Protein AF-A0A355B9D8-F1 (afdb_monomer_lite)

Foldseek 3Di:
DFDDDPADFPWKWKWFDQDDLDIDIWTWDDPDPRDTDTDDDPVSDDDQKTFIWMWTDGPPWIFIPDVRDTDDSNDPPDDDDHTDIDGDDDDDLKQWLDALLDPVWDKFFEPCVVPWDKDWDWAADPPPRAIKIKIKTQFQPTPRSKGKMKTFCLVSLVVCVVSLVPFFKKKWWWAQAPDQKAKKKKWFAFPQRWIWIDIDMGGNDTDIDIDGSVPTDTDWDADTHQDPPNPDDRTDHGPDPDDDDSSRTGIMMMMRGPPDDPVRRNHMGMIITGTIMTD

Sequence (279 aa):
IQAIAPFKITKAEVVVLSGYQKTDSYPMTQTDAFSFTTTIPKNKIYNQTFKYYVVIHSDDKSVTFPESNLGHPADWDFLAKFPYETEVVNADNSLVLFDACDKSTKFLWPNLWSVLNYKIETVAYKSSLKKDLRIYAEHLKINIPDLTFKILVPDVVKNDASALKNVTNLIVSGSSGNKVSQKIQVALQLKNGKVFGKNITLTSQKQEVGIALKDFVEVPLILLPRPYPDFQPYYFQSKSTNSFDVSEIEAVQISMGPGLTTDELNQNQELILDTIKLQ

pLDDT: mean 89.85, std 9.23, range [40.22, 98.69]

Radius of gyration: 23.03 Å; chains: 1; bounding box: 57×39×66 Å

Structure (mmCIF, N/CA/C/O backbone):
data_AF-A0A355B9D8-F1
#
_entry.id   AF-A0A355B9D8-F1
#
loop_
_atom_site.group_PDB
_atom_site.id
_atom_site.type_symbol
_atom_site.label_atom_id
_atom_site.label_alt_id
_atom_site.label_comp_id
_atom_site.label_asym_id
_atom_site.label_entity_id
_atom_site.label_seq_id
_atom_site.pdbx_PDB_ins_code
_atom_site.Cartn_x
_atom_site.Cartn_y
_atom_site.Cartn_z
_atom_site.occupancy
_atom_site.B_iso_or_equiv
_atom_site.auth_seq_id
_atom_site.auth_comp_id
_atom_site.auth_asym_id
_atom_site.auth_atom_id
_atom_site.pdbx_PDB_model_num
ATOM 1 N N . ILE A 1 1 ? 5.725 3.301 -19.969 1.00 47.88 1 ILE A N 1
ATOM 2 C CA . ILE A 1 1 ? 6.305 4.666 -20.046 1.00 47.88 1 ILE A CA 1
ATOM 3 C C . ILE A 1 1 ? 5.343 5.505 -20.872 1.00 47.88 1 ILE A C 1
ATOM 5 O O . ILE A 1 1 ? 4.942 5.026 -21.925 1.00 47.88 1 ILE A O 1
ATOM 9 N N . GLN A 1 2 ? 4.921 6.672 -20.381 1.00 40.22 2 GLN A N 1
ATOM 10 C CA . GLN A 1 2 ? 4.156 7.635 -21.179 1.00 40.22 2 GLN A CA 1
ATOM 11 C C . GLN A 1 2 ? 5.144 8.645 -21.763 1.00 40.22 2 GLN A C 1
ATOM 13 O O . GLN A 1 2 ? 5.888 9.269 -21.009 1.00 40.22 2 GLN A O 1
ATOM 18 N N . ALA A 1 3 ? 5.180 8.773 -23.087 1.00 49.97 3 ALA A N 1
ATOM 19 C CA . ALA A 1 3 ? 6.008 9.752 -23.782 1.00 49.97 3 ALA A CA 1
ATOM 20 C C . ALA A 1 3 ? 5.091 10.751 -24.495 1.00 49.97 3 ALA A C 1
ATOM 22 O O . ALA A 1 3 ? 4.310 10.364 -25.361 1.00 49.97 3 ALA A O 1
ATOM 23 N N . ILE A 1 4 ? 5.176 12.029 -24.121 1.00 52.38 4 ILE A N 1
ATOM 24 C CA . ILE A 1 4 ? 4.485 13.121 -24.814 1.00 52.38 4 ILE A CA 1
ATOM 25 C C . ILE A 1 4 ? 5.517 13.776 -25.725 1.00 52.38 4 ILE A C 1
ATOM 27 O O . ILE A 1 4 ? 6.398 14.494 -25.256 1.00 52.38 4 ILE A O 1
ATOM 31 N N . ALA A 1 5 ? 5.430 13.501 -27.023 1.00 55.56 5 ALA A N 1
ATOM 32 C CA . ALA A 1 5 ? 6.264 14.148 -28.025 1.00 55.56 5 ALA A CA 1
ATOM 33 C C . ALA A 1 5 ? 5.426 15.190 -28.787 1.00 55.56 5 ALA A C 1
ATOM 35 O O . ALA A 1 5 ? 4.334 14.860 -29.248 1.00 55.56 5 ALA A O 1
ATOM 36 N N . PRO A 1 6 ? 5.916 16.428 -28.982 1.00 57.69 6 PRO A N 1
ATOM 37 C CA . PRO A 1 6 ? 5.245 17.423 -29.824 1.00 57.69 6 PRO A CA 1
ATOM 38 C C . PRO A 1 6 ? 5.371 17.125 -31.334 1.00 57.69 6 PRO A C 1
ATOM 40 O O . PRO A 1 6 ? 4.952 17.933 -32.158 1.00 57.69 6 PRO A O 1
ATOM 43 N N . PHE A 1 7 ? 5.948 15.976 -31.702 1.00 68.06 7 PHE A N 1
ATOM 44 C CA . PHE A 1 7 ? 6.223 15.548 -33.073 1.00 68.06 7 PHE A CA 1
ATOM 45 C C . PHE A 1 7 ? 5.714 14.118 -33.293 1.00 68.06 7 PHE A C 1
ATOM 47 O O . PHE A 1 7 ? 5.598 13.340 -32.344 1.00 68.06 7 PHE A O 1
ATOM 54 N N . LYS A 1 8 ? 5.416 13.765 -34.549 1.00 79.12 8 LYS A N 1
ATOM 55 C CA . LYS A 1 8 ? 4.967 12.418 -34.917 1.00 79.12 8 LYS A CA 1
ATOM 56 C C . LYS A 1 8 ? 6.070 11.400 -34.610 1.00 79.12 8 LYS A C 1
ATOM 58 O O . LYS A 1 8 ? 7.180 11.510 -35.123 1.00 79.12 8 LYS A O 1
ATOM 63 N N . ILE A 1 9 ? 5.747 10.405 -33.788 1.00 84.62 9 ILE A N 1
ATOM 64 C CA . ILE A 1 9 ? 6.664 9.313 -33.452 1.00 84.62 9 ILE A CA 1
ATOM 65 C C . ILE A 1 9 ? 6.713 8.341 -34.635 1.00 84.62 9 ILE A C 1
ATOM 67 O O . ILE A 1 9 ? 5.682 7.792 -35.024 1.00 84.62 9 ILE A O 1
ATOM 71 N N . THR A 1 10 ? 7.897 8.134 -35.211 1.00 87.50 10 THR A N 1
ATOM 72 C CA . THR A 1 10 ? 8.115 7.179 -36.314 1.00 87.50 10 THR A CA 1
ATOM 73 C C . THR A 1 10 ? 8.574 5.819 -35.804 1.00 87.50 10 THR A C 1
ATOM 75 O O . THR A 1 10 ? 8.198 4.789 -36.360 1.00 87.50 10 THR A O 1
ATOM 78 N N . LYS A 1 11 ? 9.362 5.803 -34.726 1.00 90.44 11 LYS A N 1
ATOM 79 C CA . LYS A 1 11 ? 9.881 4.594 -34.082 1.00 90.44 11 LYS A CA 1
ATOM 80 C C . LYS A 1 11 ? 10.170 4.880 -32.609 1.00 90.44 11 LYS A C 1
ATOM 82 O O . LYS A 1 11 ? 10.599 5.973 -32.252 1.00 90.44 11 LYS A O 1
ATOM 87 N N . ALA A 1 12 ? 9.969 3.883 -31.758 1.00 93.38 12 ALA A N 1
ATOM 88 C CA . ALA A 1 12 ? 10.428 3.895 -30.375 1.00 93.38 12 ALA A CA 1
ATOM 89 C C . ALA A 1 12 ? 11.244 2.626 -30.113 1.00 93.38 12 ALA A C 1
ATOM 91 O O . ALA A 1 12 ? 10.914 1.562 -30.641 1.00 93.38 12 ALA A O 1
ATOM 92 N N . GLU A 1 13 ? 12.308 2.722 -29.323 1.00 95.62 13 GLU A N 1
ATOM 93 C CA . GLU A 1 13 ? 13.119 1.567 -28.935 1.00 95.62 13 GLU A CA 1
ATOM 94 C C . GLU A 1 13 ? 13.691 1.693 -27.524 1.00 95.62 13 GLU A C 1
ATOM 96 O O . GLU A 1 13 ? 13.913 2.789 -27.008 1.00 95.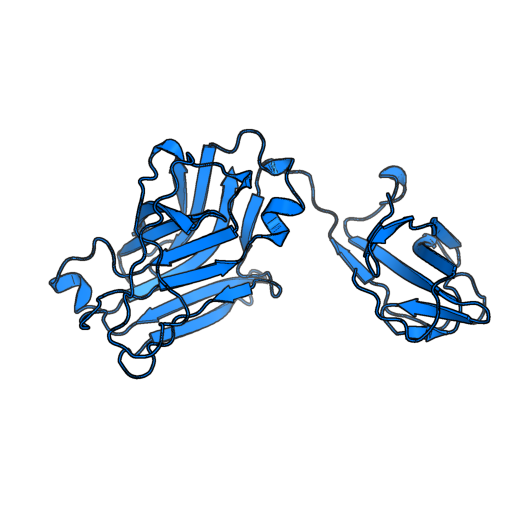62 13 GLU A O 1
ATOM 101 N N . VAL A 1 14 ? 13.932 0.539 -26.907 1.00 95.69 14 VAL A N 1
ATOM 102 C CA . VAL A 1 14 ? 14.699 0.417 -25.668 1.00 95.69 14 VAL A CA 1
ATOM 103 C C . VAL A 1 14 ? 16.126 0.045 -26.038 1.00 95.69 14 VAL A C 1
ATOM 105 O O . VAL A 1 14 ? 16.343 -0.945 -26.734 1.00 95.69 14 VAL A O 1
ATOM 108 N N . VAL A 1 15 ? 17.097 0.811 -25.554 1.00 94.12 15 VAL A N 1
ATOM 109 C CA . VAL A 1 15 ? 18.519 0.590 -25.831 1.00 94.12 15 VAL A CA 1
ATOM 110 C C . VAL A 1 15 ? 19.222 0.173 -24.548 1.00 94.12 15 VAL A C 1
ATOM 112 O O . VAL A 1 15 ? 19.231 0.911 -23.562 1.00 94.12 15 VAL A O 1
ATOM 115 N N . VAL A 1 16 ? 19.806 -1.021 -24.554 1.00 92.31 16 VAL A N 1
ATOM 116 C CA . VAL A 1 16 ? 20.497 -1.625 -23.410 1.00 92.31 16 VAL A CA 1
ATOM 117 C C . VAL A 1 16 ? 22.000 -1.523 -23.617 1.00 92.31 16 VAL A C 1
ATOM 119 O O . VAL A 1 16 ? 22.509 -1.841 -24.690 1.00 92.31 16 VAL A O 1
ATOM 122 N N . LEU A 1 17 ? 22.722 -1.115 -22.577 1.00 85.12 17 LEU A N 1
ATOM 123 C CA . LEU A 1 17 ? 24.182 -1.074 -22.583 1.00 85.12 17 LEU A CA 1
ATOM 124 C C . LEU A 1 17 ? 24.723 -2.504 -22.414 1.00 85.12 17 LEU A C 1
ATOM 126 O O . LEU A 1 17 ? 24.664 -3.063 -21.320 1.00 85.12 17 LEU A O 1
ATOM 130 N N . SER A 1 18 ? 25.223 -3.110 -23.493 1.00 77.50 18 SER A N 1
ATOM 131 C CA . SER A 1 18 ? 25.667 -4.516 -23.531 1.00 77.50 18 SER A CA 1
ATOM 132 C C . SER A 1 18 ? 27.193 -4.693 -23.424 1.00 77.50 18 SER A C 1
ATOM 134 O O . SER A 1 18 ? 27.690 -5.819 -23.425 1.00 77.50 18 SER A O 1
ATOM 136 N N . GLY A 1 19 ? 27.957 -3.600 -23.294 1.00 70.44 19 GLY A N 1
ATOM 137 C CA . GLY A 1 19 ? 29.409 -3.615 -23.072 1.00 70.44 19 GLY A CA 1
ATOM 138 C C . GLY A 1 19 ? 30.073 -2.260 -23.336 1.00 70.44 19 GLY A C 1
ATOM 139 O O . GLY A 1 19 ? 29.391 -1.255 -23.528 1.00 70.44 19 GLY A O 1
ATOM 140 N N . TYR A 1 20 ? 31.413 -2.221 -23.371 1.00 68.56 20 TYR A N 1
ATOM 141 C CA . TYR A 1 20 ? 32.163 -1.003 -23.717 1.00 68.56 20 TYR A CA 1
ATOM 142 C C . TYR A 1 20 ? 31.785 -0.529 -25.126 1.00 68.56 20 TYR A C 1
ATOM 144 O O . TYR A 1 20 ? 32.076 -1.223 -26.100 1.00 68.56 20 TYR A O 1
ATOM 152 N N . GLN A 1 21 ? 31.107 0.622 -25.210 1.00 68.94 21 GLN A N 1
ATOM 153 C CA . GLN A 1 21 ? 30.581 1.212 -26.451 1.00 68.94 21 GLN A CA 1
ATOM 154 C C . GLN A 1 21 ? 29.685 0.269 -27.277 1.00 68.94 21 GLN A C 1
ATOM 156 O O . GLN A 1 21 ? 29.558 0.423 -28.489 1.00 68.94 21 GLN A O 1
ATOM 161 N N . LYS A 1 22 ? 29.061 -0.726 -26.636 1.00 81.38 22 LYS A N 1
ATOM 162 C CA . LYS A 1 22 ? 28.125 -1.644 -27.294 1.00 81.38 22 LYS A CA 1
ATOM 163 C C . LYS A 1 22 ? 26.728 -1.449 -26.744 1.00 81.38 22 LYS A C 1
ATOM 165 O O . LYS A 1 22 ? 26.529 -1.389 -25.529 1.00 81.38 22 LYS A O 1
ATOM 170 N N . THR A 1 23 ? 25.774 -1.381 -27.660 1.00 88.38 23 THR A N 1
ATOM 171 C CA . THR A 1 23 ? 24.361 -1.253 -27.343 1.00 88.38 23 THR A CA 1
ATOM 172 C C . THR A 1 23 ? 23.561 -2.323 -28.067 1.00 88.38 23 THR A C 1
ATOM 174 O O . THR A 1 23 ? 23.845 -2.663 -29.215 1.00 88.38 23 THR A O 1
ATOM 177 N N . ASP A 1 24 ? 22.551 -2.848 -27.385 1.00 91.69 24 ASP A N 1
ATOM 178 C CA . ASP A 1 24 ? 21.541 -3.718 -27.971 1.00 91.69 24 ASP A CA 1
ATOM 179 C C . ASP A 1 24 ? 20.229 -2.932 -28.030 1.00 91.69 24 ASP A C 1
ATOM 181 O O . ASP A 1 24 ? 19.755 -2.447 -27.001 1.00 91.69 24 ASP A O 1
ATOM 185 N N . SER A 1 25 ? 19.644 -2.801 -29.219 1.00 94.19 25 SER A N 1
ATOM 186 C CA . SER A 1 25 ? 18.407 -2.036 -29.420 1.00 94.19 25 SER A CA 1
ATOM 187 C C . SER A 1 25 ? 17.215 -2.965 -29.629 1.00 94.19 25 SER A C 1
ATOM 189 O O . SER A 1 25 ? 17.267 -3.887 -30.444 1.00 94.19 25 SER A O 1
ATOM 191 N N . TYR A 1 26 ? 16.136 -2.712 -28.893 1.00 95.44 26 TYR A N 1
ATOM 192 C CA . TYR A 1 26 ? 14.905 -3.495 -28.905 1.00 95.44 26 TYR A CA 1
ATOM 193 C C . TYR A 1 26 ? 13.752 -2.596 -29.356 1.00 95.44 26 TYR A C 1
ATOM 195 O O . TYR A 1 26 ? 13.342 -1.709 -28.599 1.00 95.44 26 TYR A O 1
ATOM 203 N N . PRO A 1 27 ? 13.211 -2.789 -30.573 1.00 95.31 27 PRO A N 1
ATOM 204 C CA . PRO A 1 27 ? 12.113 -1.969 -31.062 1.00 95.31 27 PRO A CA 1
ATOM 205 C C . PRO A 1 27 ? 10.878 -2.141 -30.173 1.00 95.31 27 PRO A C 1
ATOM 207 O O . PRO A 1 27 ? 10.588 -3.233 -29.674 1.00 95.31 27 PRO A O 1
ATOM 210 N N . MET A 1 28 ? 10.149 -1.049 -29.969 1.00 95.00 28 MET A N 1
ATOM 211 C CA . MET A 1 28 ? 8.888 -1.041 -29.240 1.00 95.00 28 MET A CA 1
ATOM 212 C C . MET A 1 28 ? 7.709 -1.063 -30.209 1.00 95.00 28 MET A C 1
ATOM 214 O O . MET A 1 28 ? 7.729 -0.428 -31.262 1.00 95.00 28 MET A O 1
ATOM 218 N N . THR A 1 29 ? 6.656 -1.772 -29.820 1.00 93.19 29 THR A N 1
ATOM 219 C CA . THR A 1 29 ? 5.368 -1.794 -30.514 1.00 93.19 29 THR A CA 1
ATOM 220 C C . THR A 1 29 ? 4.425 -0.801 -29.847 1.00 93.19 29 THR A C 1
ATOM 222 O O . THR A 1 29 ? 4.328 -0.752 -28.618 1.00 93.19 29 THR A O 1
ATOM 225 N N . GLN A 1 30 ? 3.730 0.004 -30.648 1.00 89.00 30 GLN A N 1
ATOM 226 C CA . GLN A 1 30 ? 2.705 0.910 -30.144 1.00 89.00 30 GLN A CA 1
ATOM 227 C C . GLN A 1 30 ? 1.454 0.112 -29.750 1.00 89.00 30 GLN A C 1
ATOM 229 O O . GLN A 1 30 ? 0.942 -0.679 -30.536 1.00 89.00 30 GLN A O 1
ATOM 234 N N . THR A 1 31 ? 0.974 0.321 -28.527 1.00 85.88 31 THR A N 1
ATOM 235 C CA . THR A 1 31 ? -0.208 -0.358 -27.957 1.00 85.88 31 THR A CA 1
ATOM 236 C C . THR A 1 31 ? -1.380 0.591 -27.717 1.00 85.88 31 THR A C 1
ATOM 238 O O . THR A 1 31 ? -2.517 0.141 -27.646 1.00 85.88 31 THR A O 1
ATOM 241 N N . ASP A 1 32 ? -1.110 1.895 -27.618 1.00 81.44 32 ASP A N 1
ATOM 242 C CA . ASP A 1 32 ? -2.097 2.972 -27.487 1.00 81.44 32 ASP A CA 1
ATOM 243 C C . ASP A 1 32 ? -1.474 4.289 -28.000 1.00 81.44 32 ASP A C 1
ATOM 245 O O . ASP A 1 32 ? -0.290 4.319 -28.352 1.00 81.44 32 ASP A O 1
ATOM 249 N N . ALA A 1 33 ? -2.222 5.393 -28.011 1.00 77.81 33 ALA A N 1
ATOM 250 C CA . ALA A 1 33 ? -1.792 6.699 -28.520 1.00 77.81 33 ALA A CA 1
ATOM 251 C C . ALA A 1 33 ? -0.408 7.139 -28.001 1.00 77.81 33 ALA A C 1
ATOM 253 O O . ALA A 1 33 ? 0.407 7.627 -28.779 1.00 77.81 33 ALA A O 1
ATOM 254 N N . PHE A 1 34 ? -0.118 6.898 -26.716 1.00 77.38 34 PHE A N 1
ATOM 255 C CA . PHE A 1 34 ? 1.158 7.249 -26.072 1.00 77.38 34 PHE A CA 1
ATOM 256 C C . PHE A 1 34 ? 1.778 6.091 -25.274 1.00 77.38 34 PHE A C 1
ATOM 258 O O . PHE A 1 34 ? 2.608 6.315 -24.389 1.00 77.38 34 PHE A O 1
ATOM 265 N N . SER A 1 35 ? 1.374 4.852 -25.572 1.00 81.69 35 SER A N 1
ATOM 266 C CA . SER A 1 35 ? 1.828 3.651 -24.863 1.00 81.69 35 SER A CA 1
ATOM 267 C C . SER A 1 35 ? 2.598 2.736 -25.803 1.00 81.69 35 SER A C 1
ATOM 269 O O . SER A 1 35 ? 2.062 2.251 -26.800 1.00 81.69 35 SER A O 1
ATOM 271 N N . PHE A 1 36 ? 3.845 2.448 -25.446 1.00 88.06 36 PHE A N 1
ATOM 272 C CA . PHE A 1 36 ? 4.741 1.582 -26.206 1.00 88.06 36 PHE A CA 1
ATOM 273 C C . PHE A 1 36 ? 5.236 0.442 -25.319 1.00 88.06 36 PHE A C 1
ATOM 275 O O . PHE A 1 36 ? 5.506 0.650 -24.132 1.00 88.06 36 PHE A O 1
ATOM 282 N N . THR A 1 37 ? 5.384 -0.751 -25.891 1.00 90.94 37 THR A N 1
ATOM 283 C CA . THR A 1 37 ? 5.849 -1.945 -25.173 1.00 90.94 37 THR A CA 1
ATOM 284 C C . THR A 1 37 ? 6.913 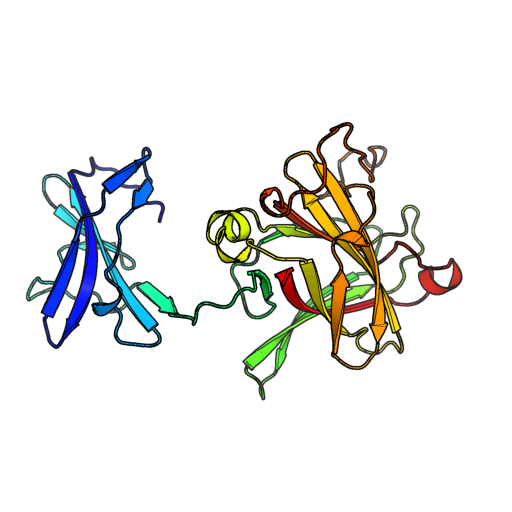-2.691 -25.971 1.00 90.94 37 THR A C 1
ATOM 286 O O . THR A 1 37 ? 6.932 -2.667 -27.199 1.00 90.94 37 THR A O 1
ATOM 289 N N . THR A 1 38 ? 7.831 -3.353 -25.275 1.00 93.94 38 THR A N 1
ATOM 290 C CA . THR A 1 38 ? 8.794 -4.284 -25.873 1.00 93.94 38 THR A CA 1
ATOM 291 C C . THR A 1 38 ? 9.108 -5.393 -24.876 1.00 93.94 38 THR A C 1
ATOM 293 O O . THR A 1 38 ? 8.832 -5.253 -23.682 1.00 93.94 38 THR A O 1
ATOM 296 N N . THR A 1 39 ? 9.671 -6.497 -25.354 1.00 91.38 39 THR A N 1
ATOM 297 C CA . THR A 1 39 ? 10.084 -7.625 -24.518 1.00 91.38 39 THR A CA 1
ATOM 298 C C . THR A 1 39 ? 11.592 -7.766 -24.590 1.00 91.38 39 THR A C 1
ATOM 300 O O . THR A 1 39 ? 12.151 -8.007 -25.658 1.00 91.38 39 THR A O 1
ATOM 303 N N . ILE A 1 40 ? 12.248 -7.642 -23.437 1.00 90.94 40 ILE A N 1
ATOM 304 C CA . ILE A 1 40 ? 13.691 -7.833 -23.322 1.00 90.94 40 ILE A CA 1
ATOM 305 C C . ILE A 1 40 ? 13.964 -9.307 -22.994 1.00 90.94 40 ILE A C 1
ATOM 307 O O . ILE A 1 40 ? 13.450 -9.811 -21.992 1.00 90.94 40 ILE A O 1
ATOM 311 N N . PRO A 1 41 ? 14.751 -10.028 -23.811 1.00 89.56 41 PRO A N 1
ATOM 312 C CA . PRO A 1 41 ? 15.099 -11.416 -23.533 1.00 89.56 41 PRO A CA 1
ATOM 313 C C . PRO A 1 41 ? 15.829 -11.573 -22.191 1.00 89.56 41 PRO A C 1
ATOM 315 O O . PRO A 1 41 ? 16.743 -10.813 -21.879 1.00 89.56 41 PRO A O 1
ATOM 318 N N . LYS A 1 42 ? 15.489 -12.606 -21.406 1.00 84.50 42 LYS A N 1
ATOM 319 C CA . LYS A 1 42 ? 16.100 -12.844 -20.081 1.00 84.50 42 LYS A CA 1
ATOM 320 C C . LYS A 1 42 ? 17.629 -12.959 -20.134 1.00 84.50 42 LYS A C 1
ATOM 322 O O . LYS A 1 42 ? 18.312 -12.482 -19.238 1.00 84.50 42 LYS A O 1
ATOM 327 N N . ASN A 1 43 ? 18.178 -13.545 -21.198 1.00 86.56 43 ASN A N 1
ATOM 328 C CA . ASN A 1 43 ? 19.626 -13.679 -21.409 1.00 86.56 43 ASN A CA 1
ATOM 329 C C . ASN A 1 43 ? 20.347 -12.349 -21.711 1.00 86.56 43 ASN A C 1
ATOM 331 O O . ASN A 1 43 ? 21.559 -12.358 -21.921 1.00 86.56 43 ASN A O 1
ATOM 335 N N . LYS A 1 44 ? 19.612 -11.234 -21.767 1.00 86.00 44 LYS A N 1
ATOM 336 C CA . LYS A 1 44 ? 20.115 -9.867 -21.952 1.00 86.00 44 LYS A CA 1
ATOM 337 C C . LYS A 1 44 ? 20.061 -9.041 -20.664 1.00 86.00 44 LYS A C 1
ATOM 339 O O . LYS A 1 44 ? 20.427 -7.871 -20.663 1.00 86.00 44 LYS A O 1
ATOM 344 N N . ILE A 1 45 ? 19.632 -9.660 -19.565 1.00 85.19 45 ILE A N 1
ATOM 345 C CA . ILE A 1 45 ? 19.588 -9.077 -18.229 1.00 85.19 45 ILE A CA 1
ATOM 346 C C . ILE A 1 45 ? 20.694 -9.743 -17.407 1.00 85.19 45 ILE A C 1
ATOM 348 O O . ILE A 1 45 ? 20.567 -10.892 -16.993 1.00 85.19 45 ILE A O 1
ATOM 352 N N . TYR A 1 46 ? 21.811 -9.036 -17.230 1.00 74.62 46 TYR A N 1
ATOM 353 C CA . TYR A 1 46 ? 23.048 -9.616 -16.686 1.00 74.62 46 TYR A CA 1
ATOM 354 C C . TYR A 1 46 ? 23.272 -9.345 -15.195 1.00 74.62 46 TYR A C 1
ATOM 356 O O . TYR A 1 46 ? 24.019 -10.073 -14.548 1.00 74.62 46 TYR A O 1
ATOM 364 N N . ASN A 1 47 ? 22.634 -8.308 -14.651 1.00 76.69 47 ASN A N 1
ATOM 365 C CA . ASN A 1 47 ? 22.873 -7.813 -13.299 1.00 76.69 47 ASN A CA 1
ATOM 366 C C . ASN A 1 47 ? 21.562 -7.745 -12.507 1.00 76.69 47 ASN A C 1
ATOM 368 O O . ASN A 1 47 ? 20.480 -7.749 -13.087 1.00 76.69 47 ASN A O 1
ATOM 372 N N . GLN A 1 48 ? 21.673 -7.565 -11.186 1.00 79.75 48 GLN A N 1
ATOM 373 C CA . GLN A 1 48 ? 20.549 -7.238 -10.288 1.00 79.75 48 GLN A CA 1
ATOM 374 C C . GLN A 1 48 ? 19.911 -5.870 -10.590 1.00 79.75 48 GLN A C 1
ATOM 376 O O . GLN A 1 48 ? 18.939 -5.466 -9.964 1.00 79.75 48 GLN A O 1
ATOM 381 N N . THR A 1 49 ? 20.460 -5.157 -11.567 1.00 83.81 49 THR A N 1
ATOM 382 C CA . THR A 1 49 ? 20.010 -3.854 -12.011 1.00 83.81 49 THR A CA 1
ATOM 383 C C . THR A 1 49 ? 20.010 -3.833 -13.532 1.00 83.81 49 THR A C 1
ATOM 385 O O . THR A 1 49 ? 21.046 -4.044 -14.169 1.00 83.81 49 THR A O 1
ATOM 388 N N . PHE A 1 50 ? 18.859 -3.548 -14.123 1.00 89.25 50 PHE A N 1
ATOM 389 C CA . PHE A 1 50 ? 18.687 -3.374 -15.552 1.00 89.25 50 PHE A CA 1
ATOM 390 C C . PHE A 1 50 ? 18.752 -1.885 -15.903 1.00 89.25 50 PHE A C 1
ATOM 392 O O . PHE A 1 50 ? 17.939 -1.081 -15.443 1.00 89.25 50 PHE A O 1
ATOM 399 N N . LYS A 1 51 ? 19.759 -1.520 -16.703 1.00 90.88 51 LYS A N 1
ATOM 400 C CA . LYS A 1 51 ? 20.009 -0.145 -17.146 1.00 90.88 51 LYS A CA 1
ATOM 401 C C . LYS A 1 51 ? 19.690 -0.009 -18.622 1.00 90.88 51 LYS A C 1
ATOM 403 O O . LYS A 1 51 ? 20.184 -0.796 -19.431 1.00 90.88 51 LYS A O 1
ATOM 408 N N . TYR A 1 52 ? 18.887 0.986 -18.969 1.00 93.06 52 TYR A N 1
ATOM 409 C CA . TYR A 1 52 ? 18.443 1.186 -20.342 1.00 93.06 52 TYR A CA 1
ATOM 410 C C . TYR A 1 52 ? 18.140 2.651 -20.645 1.00 93.06 52 TYR A C 1
ATOM 412 O O . TYR A 1 52 ? 17.834 3.448 -19.761 1.00 93.06 52 TYR A O 1
ATOM 420 N N . TYR A 1 53 ? 18.188 2.989 -21.923 1.00 94.75 53 TYR A N 1
ATOM 421 C CA . TYR A 1 53 ? 17.666 4.233 -22.466 1.00 94.75 53 TYR A CA 1
ATOM 422 C C . TYR A 1 53 ? 16.389 3.956 -23.251 1.00 94.75 53 TYR A C 1
ATOM 424 O O . TYR A 1 53 ? 16.179 2.848 -23.749 1.00 94.75 53 TYR A O 1
ATOM 432 N N . VAL A 1 54 ? 15.545 4.973 -23.387 1.00 95.00 54 VAL A N 1
ATOM 433 C CA . VAL A 1 54 ? 14.422 4.946 -24.330 1.00 95.00 54 VAL A CA 1
ATOM 434 C C . VAL A 1 54 ? 14.704 5.967 -25.408 1.00 95.00 54 VAL A C 1
ATOM 436 O O . VAL A 1 54 ? 14.887 7.143 -25.097 1.00 95.00 54 VAL A O 1
ATOM 439 N N . VAL A 1 55 ? 14.728 5.528 -26.660 1.00 94.38 55 VAL A N 1
ATOM 440 C CA . VAL A 1 55 ? 14.964 6.403 -27.806 1.00 94.38 55 VAL A CA 1
ATOM 441 C C . VAL A 1 55 ? 13.676 6.541 -28.594 1.00 94.38 55 VAL A C 1
ATOM 443 O O . VAL A 1 55 ? 13.068 5.551 -29.005 1.00 94.38 55 VAL A O 1
ATOM 446 N N . ILE A 1 56 ? 13.258 7.786 -28.792 1.00 92.81 56 ILE A N 1
ATOM 447 C CA . ILE A 1 56 ? 12.106 8.149 -29.607 1.00 92.81 56 ILE A CA 1
ATOM 448 C C . ILE A 1 56 ? 12.619 8.807 -30.880 1.00 92.81 56 ILE A C 1
ATOM 450 O O . ILE A 1 56 ? 13.307 9.827 -30.833 1.00 92.81 56 ILE A O 1
ATOM 454 N N . HIS A 1 57 ? 12.251 8.227 -32.013 1.00 91.06 57 HIS A N 1
ATOM 455 C CA . HIS A 1 57 ? 12.558 8.732 -33.341 1.00 91.06 57 HIS A CA 1
ATOM 456 C C . HIS A 1 57 ? 11.377 9.543 -33.865 1.00 91.06 57 HIS A C 1
ATOM 458 O O . HIS A 1 57 ? 10.211 9.153 -33.742 1.00 91.06 57 HIS A O 1
ATOM 464 N N . SER A 1 58 ? 11.692 10.685 -34.452 1.00 86.94 58 SER A N 1
ATOM 465 C CA . SER A 1 58 ? 10.820 11.499 -35.298 1.00 86.94 58 SER A CA 1
ATOM 466 C C . SER A 1 58 ? 11.468 11.623 -36.678 1.00 86.94 58 SER A C 1
ATOM 468 O O . SER A 1 58 ? 12.606 11.191 -36.849 1.00 86.94 58 SER A O 1
ATOM 470 N N . ASP A 1 59 ? 10.768 12.222 -37.642 1.00 80.38 59 ASP A N 1
ATOM 471 C CA . ASP A 1 59 ? 11.211 12.282 -39.046 1.00 80.38 59 ASP A CA 1
ATOM 472 C C . ASP A 1 59 ? 12.674 12.754 -39.215 1.00 80.38 59 ASP A C 1
ATOM 474 O O . ASP A 1 59 ? 13.424 12.128 -39.958 1.00 80.38 59 ASP A O 1
ATOM 478 N N . ASP A 1 60 ? 13.112 13.758 -38.440 1.00 80.94 60 ASP A N 1
ATOM 479 C CA . ASP A 1 60 ? 14.451 14.361 -38.587 1.00 80.94 60 ASP A CA 1
ATOM 480 C C . ASP A 1 60 ? 15.369 14.218 -37.358 1.00 80.94 60 ASP A C 1
ATOM 482 O O . ASP A 1 60 ? 16.478 14.755 -37.341 1.00 80.94 60 ASP A O 1
ATOM 486 N N . LYS A 1 61 ? 14.917 13.574 -36.273 1.00 86.88 61 LYS A N 1
ATOM 487 C CA . LYS A 1 61 ? 15.678 13.550 -35.009 1.00 86.88 61 LYS A CA 1
ATOM 488 C C . LYS A 1 61 ? 15.339 12.374 -34.110 1.00 86.88 61 LYS A C 1
ATOM 490 O O . LYS A 1 61 ? 14.198 11.926 -34.051 1.00 86.88 61 LYS A O 1
ATOM 495 N N . SER A 1 62 ? 16.337 11.961 -33.335 1.00 90.44 62 SER A N 1
ATOM 496 C CA . SER A 1 62 ? 16.186 11.032 -32.216 1.00 90.44 62 SER A CA 1
ATOM 497 C C . SER A 1 62 ? 16.362 11.773 -30.901 1.00 90.44 62 SER A C 1
ATOM 499 O O . SER A 1 62 ? 17.278 12.587 -30.768 1.00 90.44 62 SER A O 1
ATOM 501 N N . VAL A 1 63 ? 15.493 11.490 -29.937 1.00 92.06 63 VAL A N 1
ATOM 502 C CA . VAL A 1 63 ? 15.604 11.983 -28.563 1.00 92.06 63 VAL A CA 1
ATOM 503 C C . VAL A 1 63 ? 15.719 10.787 -27.630 1.00 92.06 63 VAL A C 1
ATOM 505 O O . VAL A 1 63 ? 14.875 9.890 -27.653 1.00 92.06 63 VAL A O 1
ATOM 508 N N . THR A 1 64 ? 16.750 10.796 -26.795 1.00 93.69 64 THR A N 1
ATOM 509 C CA . THR A 1 64 ? 17.036 9.760 -25.812 1.00 93.69 64 THR A CA 1
ATOM 510 C C . THR A 1 64 ? 16.667 10.213 -24.401 1.00 93.69 64 THR A C 1
ATOM 512 O O . THR A 1 64 ? 17.159 11.220 -23.891 1.00 93.69 64 THR A O 1
ATOM 515 N N . PHE A 1 65 ? 15.830 9.423 -23.739 1.00 92.94 65 PHE A N 1
ATOM 516 C CA . PHE A 1 65 ? 15.380 9.601 -22.361 1.00 92.94 65 PHE A CA 1
ATOM 517 C C . PHE A 1 65 ? 16.153 8.681 -21.405 1.00 92.94 65 PHE A C 1
ATOM 519 O O . PHE A 1 65 ? 16.535 7.579 -21.815 1.00 92.94 65 PHE A O 1
ATOM 526 N N . PRO A 1 66 ? 16.367 9.091 -20.136 1.00 91.75 66 PRO A N 1
ATOM 527 C CA . PRO A 1 66 ? 15.616 10.117 -19.389 1.00 91.75 66 PRO A CA 1
ATOM 528 C C . PRO A 1 66 ? 16.049 11.575 -19.594 1.00 91.75 66 PRO A C 1
ATOM 530 O O . PRO A 1 66 ? 15.240 12.473 -19.380 1.00 91.75 66 PRO A O 1
ATOM 533 N N . GLU A 1 67 ? 17.285 11.833 -20.017 1.00 88.88 67 GLU A N 1
ATOM 534 C CA . GLU A 1 67 ? 17.844 13.199 -20.038 1.00 88.88 67 GLU A CA 1
ATOM 535 C C . GLU A 1 67 ? 17.302 14.089 -21.173 1.00 88.88 67 GLU A C 1
ATOM 537 O O . GLU A 1 67 ? 17.513 15.296 -21.160 1.00 88.88 67 GLU A O 1
ATOM 542 N N . SER A 1 68 ? 16.534 13.522 -22.111 1.00 90.56 68 SER A N 1
ATOM 543 C CA . SER A 1 68 ? 16.018 14.212 -23.305 1.00 90.56 68 SER A CA 1
ATOM 544 C C . SER A 1 68 ? 17.130 14.725 -24.232 1.00 90.56 68 SER A C 1
ATOM 546 O O . SER A 1 68 ? 16.995 15.770 -24.870 1.00 90.56 68 SER A O 1
ATOM 548 N N . ASN A 1 69 ? 18.230 13.975 -24.327 1.00 89.75 69 ASN A N 1
ATOM 549 C CA . ASN A 1 69 ? 19.376 14.319 -25.166 1.00 89.75 69 ASN A CA 1
ATOM 550 C C . ASN A 1 69 ? 19.096 13.977 -26.631 1.00 89.75 69 ASN A C 1
ATOM 552 O O . ASN A 1 69 ? 18.461 12.967 -26.927 1.00 89.75 69 ASN A O 1
ATOM 556 N N . LEU A 1 70 ? 19.599 14.793 -27.556 1.00 90.88 70 LEU A N 1
ATOM 557 C CA . LEU A 1 70 ? 19.563 14.466 -28.981 1.00 90.88 70 LEU A CA 1
ATOM 558 C C . LEU A 1 70 ? 20.542 13.328 -29.303 1.00 90.88 70 LEU A C 1
ATOM 560 O O . LEU A 1 70 ? 21.598 13.223 -28.681 1.00 90.88 70 LEU A O 1
ATOM 564 N N . GLY A 1 71 ? 20.187 12.515 -30.296 1.00 90.69 71 GLY A N 1
ATOM 565 C CA . GLY A 1 71 ? 21.010 11.404 -30.777 1.00 90.69 71 GLY A CA 1
ATOM 566 C C . GLY A 1 71 ? 20.669 10.065 -30.127 1.00 90.69 71 GLY A C 1
ATOM 567 O O . GLY A 1 71 ? 19.740 9.958 -29.318 1.00 90.69 71 GLY A O 1
ATOM 568 N N . HIS A 1 72 ? 21.403 9.034 -30.524 1.00 92.31 72 HIS A N 1
ATOM 569 C CA . HIS A 1 72 ? 21.226 7.640 -30.136 1.00 92.31 72 HIS A CA 1
ATOM 570 C C . HIS A 1 72 ? 22.397 7.170 -29.248 1.00 92.31 72 HIS A C 1
ATOM 572 O O . HIS A 1 72 ? 23.541 7.521 -29.522 1.00 92.31 72 HIS A O 1
ATOM 578 N N . PRO A 1 73 ? 22.190 6.295 -28.240 1.00 91.88 73 PRO A N 1
ATOM 579 C CA . PRO A 1 73 ? 23.271 5.794 -27.375 1.00 91.88 73 PRO A CA 1
ATOM 580 C C . PRO A 1 73 ? 24.404 5.018 -28.062 1.00 91.88 73 PRO A C 1
ATOM 582 O O . PRO A 1 73 ? 25.372 4.637 -27.409 1.00 91.88 73 PRO A O 1
ATOM 585 N N . ALA A 1 74 ? 24.258 4.719 -29.352 1.00 90.19 74 ALA A N 1
ATOM 586 C CA . ALA A 1 74 ? 25.285 4.075 -30.170 1.00 90.19 74 ALA A CA 1
ATOM 587 C C . ALA A 1 74 ? 26.172 5.090 -30.909 1.00 90.19 74 ALA A C 1
ATOM 589 O O . ALA A 1 74 ? 27.182 4.693 -31.487 1.00 90.19 74 ALA A O 1
ATOM 590 N N . ASP A 1 75 ? 25.789 6.368 -30.914 1.00 90.19 75 ASP A N 1
ATOM 591 C CA . ASP A 1 75 ? 26.530 7.423 -31.589 1.00 90.19 75 ASP A CA 1
ATOM 592 C C . ASP A 1 75 ? 27.831 7.711 -30.831 1.00 90.19 75 ASP A C 1
ATOM 594 O O . ASP A 1 75 ? 27.887 7.681 -29.598 1.00 90.19 75 ASP A O 1
ATOM 598 N N . TRP A 1 76 ? 28.904 7.981 -31.576 1.00 85.69 76 TRP A N 1
ATOM 599 C CA . TRP A 1 76 ? 30.243 8.193 -31.013 1.00 85.69 76 TRP A CA 1
ATOM 600 C C . TRP A 1 76 ? 30.327 9.444 -30.124 1.00 85.69 76 TRP A C 1
ATOM 602 O O . TRP A 1 76 ? 31.187 9.517 -29.246 1.00 85.69 76 TRP A O 1
ATOM 612 N N . ASP A 1 77 ? 29.446 10.418 -30.354 1.00 86.94 77 ASP A N 1
ATOM 613 C CA . ASP A 1 77 ? 29.333 11.687 -29.641 1.00 86.94 77 ASP A CA 1
ATOM 614 C C . ASP A 1 77 ? 28.171 11.705 -28.638 1.00 86.94 77 ASP A C 1
ATOM 616 O O . ASP A 1 77 ? 27.819 12.764 -28.120 1.00 86.94 77 ASP A O 1
ATOM 620 N N . PHE A 1 78 ? 27.579 10.553 -28.313 1.00 87.94 78 PHE A N 1
ATOM 621 C CA . PHE A 1 78 ? 26.492 10.496 -27.345 1.00 87.94 78 PHE A CA 1
ATOM 622 C C . PHE A 1 78 ? 26.975 10.809 -25.918 1.00 87.94 78 PHE A C 1
ATOM 624 O O . PHE A 1 78 ? 27.809 10.105 -25.347 1.00 87.94 78 PHE A O 1
ATOM 631 N N . LEU A 1 79 ? 26.422 11.869 -25.316 1.00 82.25 79 LEU A N 1
ATOM 632 C CA . LEU A 1 79 ? 26.904 12.418 -24.038 1.00 82.25 79 LEU A CA 1
ATOM 633 C C . LEU A 1 79 ? 26.042 12.089 -22.809 1.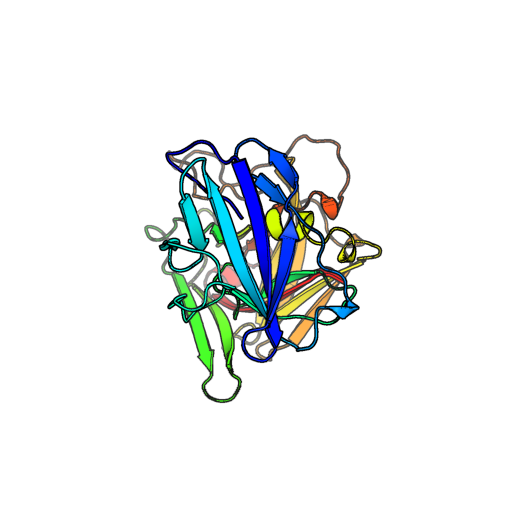00 82.25 79 LEU A C 1
ATOM 635 O O . LEU A 1 79 ? 26.428 12.481 -21.705 1.00 82.25 79 LEU A O 1
ATOM 639 N N . ALA A 1 80 ? 24.883 11.432 -22.956 1.00 83.19 80 ALA A N 1
ATOM 640 C CA . ALA A 1 80 ? 24.018 11.163 -21.800 1.00 83.19 80 ALA A CA 1
ATOM 641 C C . ALA A 1 80 ? 24.691 10.177 -20.832 1.00 83.19 80 ALA A C 1
ATOM 643 O O . ALA A 1 80 ? 25.319 9.204 -21.251 1.00 83.19 80 ALA A O 1
ATOM 644 N N . LYS A 1 81 ? 24.557 10.421 -19.528 1.00 84.06 81 LYS A N 1
ATOM 645 C CA . LYS A 1 81 ? 25.273 9.689 -18.465 1.00 84.06 81 LYS A CA 1
ATOM 646 C C . LYS A 1 81 ? 24.353 8.883 -17.558 1.00 84.06 81 LYS A C 1
ATOM 648 O O . LYS A 1 81 ? 24.824 7.978 -16.873 1.00 84.06 81 LYS A O 1
ATOM 653 N N . PHE A 1 82 ? 23.064 9.198 -17.545 1.00 88.81 82 PHE A N 1
ATOM 654 C CA . PHE A 1 82 ? 22.092 8.660 -16.606 1.00 88.81 82 PHE A CA 1
ATOM 655 C C . PHE A 1 82 ? 21.028 7.859 -17.362 1.00 88.81 82 PHE A C 1
ATOM 657 O O . PHE A 1 82 ? 20.039 8.431 -17.812 1.00 88.81 82 PHE A O 1
ATOM 664 N N . PRO A 1 83 ? 21.212 6.540 -17.549 1.00 91.69 83 PRO A N 1
ATOM 665 C CA . PRO A 1 83 ? 20.145 5.686 -18.057 1.00 91.69 83 PRO A CA 1
ATOM 666 C C . PRO A 1 83 ? 19.012 5.561 -17.030 1.00 91.69 83 PRO A C 1
ATOM 668 O O . PRO A 1 83 ? 19.197 5.827 -15.839 1.00 91.69 83 PRO A O 1
ATOM 671 N N . TYR A 1 84 ? 17.846 5.088 -17.473 1.00 91.94 84 TYR A N 1
ATOM 672 C CA . TYR A 1 84 ? 16.883 4.508 -16.545 1.00 91.94 84 TYR A CA 1
ATOM 673 C C . TYR A 1 84 ? 17.511 3.307 -15.848 1.00 91.94 84 TYR A C 1
ATOM 675 O O . TYR A 1 84 ? 18.267 2.541 -16.449 1.00 91.94 84 TYR A O 1
ATOM 683 N N . GLU A 1 85 ? 17.157 3.132 -14.583 1.00 89.62 85 GLU A N 1
ATOM 684 C CA . GLU A 1 85 ? 17.658 2.063 -13.738 1.00 89.62 85 GLU A CA 1
ATOM 685 C C . GLU A 1 85 ? 16.473 1.382 -13.059 1.00 89.62 85 GLU A C 1
ATOM 687 O O . GLU A 1 85 ? 15.623 2.046 -12.465 1.00 89.62 85 GLU A O 1
ATOM 692 N N . THR A 1 86 ? 16.380 0.062 -13.194 1.00 85.75 86 THR A N 1
ATOM 693 C CA . THR A 1 86 ? 15.352 -0.747 -12.535 1.00 85.75 86 THR A CA 1
ATOM 694 C C . THR A 1 86 ? 15.989 -1.970 -11.895 1.00 85.75 86 THR A C 1
ATOM 696 O O . THR A 1 86 ? 16.936 -2.538 -12.438 1.00 85.75 86 THR A O 1
ATOM 699 N N . GLU A 1 87 ? 15.513 -2.356 -10.718 1.00 84.06 87 GLU A N 1
ATOM 700 C CA . GLU A 1 87 ? 16.018 -3.531 -10.016 1.00 84.06 87 GLU A CA 1
ATOM 701 C C . GLU A 1 87 ? 15.430 -4.811 -10.615 1.00 84.06 87 GLU A C 1
ATOM 703 O O . GLU A 1 87 ? 14.248 -4.893 -10.947 1.00 84.06 87 GLU A O 1
ATOM 708 N N . VAL A 1 88 ? 16.279 -5.822 -10.765 1.00 82.25 88 VAL A N 1
ATOM 709 C CA . VAL A 1 88 ? 15.901 -7.153 -11.232 1.00 82.25 88 VAL A CA 1
ATOM 710 C C . VAL A 1 88 ? 15.731 -8.020 -10.000 1.00 82.25 88 VAL A C 1
ATOM 712 O O . VAL A 1 88 ? 16.706 -8.467 -9.396 1.00 82.25 88 VAL A O 1
ATOM 715 N N . VAL A 1 89 ? 14.477 -8.239 -9.628 1.00 75.44 89 VAL A N 1
ATOM 716 C CA . VAL A 1 89 ? 14.110 -9.051 -8.470 1.00 75.44 89 VAL A CA 1
ATOM 717 C C . VAL A 1 89 ? 13.860 -10.502 -8.874 1.00 75.44 89 VAL A C 1
ATOM 719 O O . VAL A 1 89 ? 13.494 -10.802 -10.014 1.00 75.44 89 VAL A O 1
ATOM 722 N N . ASN A 1 90 ? 14.070 -11.425 -7.936 1.00 70.69 90 ASN A N 1
ATOM 723 C CA . ASN A 1 90 ? 13.650 -12.808 -8.132 1.00 70.69 90 ASN A CA 1
ATOM 724 C C . ASN A 1 90 ? 12.123 -12.878 -8.161 1.00 70.69 90 ASN A C 1
ATOM 726 O O . ASN A 1 90 ? 11.456 -12.166 -7.416 1.00 70.69 90 ASN A O 1
ATOM 730 N N . ALA A 1 91 ? 11.588 -13.768 -8.996 1.00 68.44 91 ALA A N 1
ATOM 731 C CA . ALA A 1 91 ? 10.172 -14.089 -8.947 1.00 68.44 91 ALA A CA 1
ATOM 732 C C . ALA A 1 91 ? 9.856 -14.728 -7.587 1.00 68.44 91 ALA A C 1
ATOM 734 O O . ALA A 1 91 ? 10.396 -15.787 -7.260 1.00 68.44 91 ALA A O 1
ATOM 735 N N . ASP A 1 92 ? 9.002 -14.068 -6.817 1.00 71.25 92 ASP A N 1
ATOM 736 C CA . ASP A 1 92 ? 8.361 -14.601 -5.622 1.00 71.25 92 ASP A CA 1
ATOM 737 C C . ASP A 1 92 ? 6.853 -14.686 -5.892 1.00 71.25 92 ASP A C 1
ATOM 739 O O . ASP A 1 92 ? 6.308 -13.903 -6.668 1.00 71.25 92 ASP A O 1
ATOM 743 N N . ASN A 1 93 ? 6.165 -15.629 -5.255 1.00 74.56 93 ASN A N 1
ATOM 744 C CA . ASN A 1 93 ? 4.708 -15.751 -5.335 1.00 74.56 93 ASN A CA 1
ATOM 745 C C . ASN A 1 93 ? 4.010 -14.775 -4.373 1.00 74.56 93 ASN A C 1
ATOM 747 O O . ASN A 1 93 ? 2.918 -15.065 -3.888 1.00 74.56 93 ASN A O 1
ATOM 751 N N . SER A 1 94 ? 4.653 -13.650 -4.057 1.00 86.69 94 SER A N 1
ATOM 752 C CA . SER A 1 94 ? 4.085 -12.614 -3.212 1.00 86.69 94 SER A CA 1
ATOM 753 C C . SER A 1 94 ? 3.909 -11.316 -3.990 1.00 86.69 94 SER A C 1
ATOM 755 O O . SER A 1 94 ? 4.787 -10.892 -4.737 1.00 86.69 94 SER A O 1
ATOM 757 N N . LEU A 1 95 ? 2.752 -10.678 -3.814 1.00 90.94 95 LEU A N 1
ATOM 758 C CA . LEU A 1 95 ? 2.478 -9.364 -4.385 1.00 90.94 95 LEU A CA 1
ATOM 759 C C . LEU A 1 95 ? 2.564 -8.310 -3.285 1.00 90.94 95 LEU A C 1
ATOM 761 O O . LEU A 1 95 ? 1.698 -8.247 -2.410 1.00 90.94 95 LEU A O 1
ATOM 765 N N . VAL A 1 96 ? 3.599 -7.473 -3.324 1.00 92.94 96 VAL A N 1
ATOM 766 C CA . VAL A 1 96 ? 3.789 -6.379 -2.363 1.00 92.94 96 VAL A CA 1
ATOM 767 C C . VAL A 1 96 ? 2.824 -5.240 -2.694 1.00 92.94 96 VAL A C 1
ATOM 769 O O . VAL A 1 96 ? 2.992 -4.539 -3.685 1.00 92.94 96 VAL A O 1
ATOM 772 N N . LEU A 1 97 ? 1.803 -5.057 -1.858 1.00 95.69 97 LEU A N 1
ATOM 773 C CA . LEU A 1 97 ? 0.815 -3.979 -1.971 1.00 95.69 97 LEU A CA 1
ATOM 774 C C . LEU A 1 97 ? 1.307 -2.671 -1.338 1.00 95.69 97 LEU A C 1
ATOM 776 O O . LEU A 1 97 ? 0.839 -1.592 -1.695 1.00 95.69 97 LEU A O 1
ATOM 780 N N . PHE A 1 98 ? 2.219 -2.766 -0.373 1.00 96.75 98 PHE A N 1
ATOM 781 C CA . PHE A 1 98 ? 2.840 -1.629 0.292 1.00 96.75 98 PHE A CA 1
ATOM 782 C C . PHE A 1 98 ? 4.240 -1.994 0.785 1.00 96.75 98 PHE A C 1
ATOM 784 O O . PHE A 1 98 ? 4.421 -3.054 1.386 1.00 96.75 98 PHE A O 1
ATOM 791 N N . ASP A 1 99 ? 5.186 -1.077 0.597 1.00 94.81 99 ASP A N 1
ATOM 792 C CA . ASP A 1 99 ? 6.509 -1.078 1.218 1.00 94.81 99 ASP A CA 1
ATOM 793 C C . ASP A 1 99 ? 6.848 0.359 1.641 1.00 94.81 99 ASP A C 1
ATOM 795 O O . ASP A 1 99 ? 6.811 1.288 0.831 1.00 94.81 99 ASP A O 1
ATOM 799 N N . ALA A 1 100 ? 7.182 0.570 2.913 1.00 95.38 100 ALA A N 1
ATOM 800 C CA . ALA A 1 100 ? 7.532 1.881 3.454 1.00 95.38 100 ALA A CA 1
ATOM 801 C C . ALA A 1 100 ? 8.803 2.490 2.825 1.00 95.38 100 ALA A C 1
ATOM 803 O O . ALA A 1 100 ? 9.030 3.704 2.914 1.00 95.38 100 ALA A O 1
ATOM 804 N N . CYS A 1 101 ? 9.646 1.680 2.185 1.00 91.62 101 CYS A N 1
ATOM 805 C CA . CYS A 1 101 ? 10.791 2.137 1.407 1.00 91.62 101 CYS A CA 1
ATOM 806 C C . CYS A 1 101 ? 10.394 2.674 0.024 1.00 91.62 101 CYS A C 1
ATOM 808 O O . CYS A 1 101 ? 11.119 3.533 -0.501 1.00 91.62 101 CYS A O 1
ATOM 810 N N . ASP A 1 102 ? 9.256 2.238 -0.529 1.00 89.69 102 ASP A N 1
ATOM 811 C CA . ASP A 1 102 ? 8.776 2.626 -1.855 1.00 89.69 102 ASP A CA 1
ATOM 812 C C . ASP A 1 102 ? 8.193 4.047 -1.863 1.00 89.69 102 ASP A C 1
ATOM 814 O O . ASP A 1 102 ? 7.116 4.341 -1.337 1.00 89.69 102 ASP A O 1
ATOM 818 N N . LYS A 1 103 ? 8.917 4.946 -2.535 1.00 86.31 103 LYS A N 1
ATOM 819 C CA . LYS A 1 103 ? 8.539 6.355 -2.705 1.00 86.31 103 LYS A CA 1
ATOM 820 C C . LYS A 1 103 ? 7.421 6.567 -3.730 1.00 86.31 103 LYS A C 1
ATOM 822 O O . LYS A 1 103 ? 6.897 7.675 -3.805 1.00 86.31 103 LYS A O 1
ATOM 827 N N . SER A 1 104 ? 7.102 5.561 -4.541 1.00 86.56 104 SER A N 1
ATOM 828 C CA . SER A 1 104 ? 6.057 5.628 -5.565 1.00 86.56 104 SER A CA 1
ATOM 829 C C . SER A 1 104 ? 4.662 5.304 -5.024 1.00 86.56 104 SER A C 1
ATOM 831 O O . SER A 1 104 ? 3.671 5.540 -5.720 1.00 86.56 104 SER A O 1
ATOM 833 N N . THR A 1 105 ? 4.580 4.835 -3.771 1.00 92.88 105 THR A N 1
ATOM 834 C CA . THR A 1 105 ? 3.325 4.524 -3.083 1.00 92.88 105 THR A CA 1
ATOM 835 C C . THR A 1 105 ? 2.355 5.705 -3.131 1.00 92.88 105 THR A C 1
ATOM 837 O O . THR A 1 105 ? 2.655 6.815 -2.683 1.00 92.88 105 THR A O 1
ATOM 840 N N . LYS A 1 106 ? 1.149 5.451 -3.643 1.00 95.12 106 LYS A N 1
ATOM 841 C CA . LYS A 1 106 ? 0.073 6.439 -3.750 1.00 95.12 106 LYS A CA 1
ATOM 842 C C . LYS A 1 106 ? -0.889 6.266 -2.581 1.00 95.12 106 LYS A C 1
ATOM 844 O O . LYS A 1 106 ? -1.519 5.221 -2.445 1.00 95.12 106 LYS A O 1
ATOM 849 N N . PHE A 1 107 ? -1.043 7.306 -1.772 1.00 95.94 107 PHE A N 1
ATOM 850 C CA . PHE A 1 107 ? -1.962 7.298 -0.637 1.00 95.94 107 PHE A CA 1
ATOM 851 C C . PHE A 1 107 ? -3.178 8.190 -0.884 1.00 95.94 107 PHE A C 1
ATOM 853 O O . PHE A 1 107 ? -3.060 9.261 -1.480 1.00 95.94 107 PHE A O 1
ATOM 860 N N . LEU A 1 108 ? -4.331 7.791 -0.347 1.00 95.69 108 LEU A N 1
ATOM 861 C CA . LEU A 1 108 ? -5.440 8.700 -0.062 1.00 95.69 108 LEU A CA 1
ATOM 862 C C . LEU A 1 108 ? -5.530 8.894 1.446 1.00 95.69 108 LEU A C 1
ATOM 864 O O . LEU A 1 108 ? -5.931 7.990 2.184 1.00 95.69 108 LEU A O 1
ATOM 868 N N . TRP A 1 109 ? -5.151 10.086 1.889 1.00 93.81 109 TRP A N 1
ATOM 869 C CA . TRP A 1 109 ? -5.183 10.463 3.293 1.00 93.81 109 TRP A CA 1
ATOM 870 C C . TRP A 1 109 ? -6.547 11.035 3.691 1.00 93.81 109 TRP A C 1
ATOM 872 O O . TRP A 1 109 ? -7.220 11.671 2.872 1.00 93.81 109 TRP A O 1
ATOM 882 N N . PRO A 1 110 ? -6.964 10.848 4.953 1.00 90.44 110 PRO A N 1
ATOM 883 C CA . PRO A 1 110 ? -8.138 11.521 5.477 1.00 90.44 110 PRO A CA 1
ATOM 884 C C . PRO A 1 110 ? -7.881 13.026 5.583 1.00 90.44 110 PRO A C 1
ATOM 886 O O . PRO A 1 110 ? -6.747 13.466 5.760 1.00 90.44 110 PRO A O 1
ATOM 889 N N . ASN A 1 111 ? -8.950 13.817 5.506 1.00 86.62 111 ASN A N 1
ATOM 890 C CA . ASN A 1 111 ? -8.910 15.243 5.814 1.00 86.62 111 ASN A CA 1
ATOM 891 C C . ASN A 1 111 ? -9.661 15.486 7.129 1.00 86.62 111 ASN A C 1
ATOM 893 O O . ASN A 1 111 ? -10.833 15.859 7.122 1.00 86.62 111 ASN A O 1
ATOM 897 N N . LEU A 1 112 ? -9.005 15.172 8.249 1.00 85.00 112 LEU A N 1
ATOM 898 C CA . LEU A 1 112 ? -9.586 15.260 9.597 1.00 85.00 112 LEU A CA 1
ATOM 899 C C . LEU A 1 112 ? -8.856 16.266 10.501 1.00 85.00 112 LEU A C 1
ATOM 901 O O . LEU A 1 112 ? -9.157 16.339 11.686 1.00 85.00 112 LEU A O 1
ATOM 905 N N . TRP A 1 113 ? -7.938 17.069 9.956 1.00 79.50 113 TRP A N 1
ATOM 906 C CA . TRP A 1 113 ? -7.091 18.001 10.718 1.00 79.50 113 TRP A CA 1
ATOM 907 C C . TRP A 1 113 ? -7.865 19.020 11.564 1.00 79.50 113 TRP A C 1
ATOM 909 O O . TRP A 1 113 ? -7.348 19.508 12.560 1.00 79.50 113 TRP A O 1
ATOM 919 N N . SER A 1 114 ? -9.102 19.352 11.183 1.00 81.88 114 SER A N 1
ATOM 920 C CA . SER A 1 114 ? -9.958 20.279 11.934 1.00 81.88 114 SER A CA 1
ATOM 921 C C . SER A 1 114 ? -10.639 19.651 13.153 1.00 81.88 114 SER A C 1
ATOM 923 O O . SER A 1 114 ? -11.145 20.380 14.003 1.00 81.88 114 SER A O 1
ATOM 925 N N . VAL A 1 115 ? -10.689 18.319 13.233 1.00 85.94 115 VAL A N 1
ATOM 926 C CA . VAL A 1 115 ? -11.431 17.576 14.268 1.00 85.94 115 VAL A CA 1
ATOM 927 C C . VAL A 1 115 ? -10.567 16.579 15.033 1.00 85.94 115 VAL A C 1
ATOM 929 O O . VAL A 1 115 ? -11.006 16.060 16.056 1.00 85.94 115 VAL A O 1
ATOM 932 N N . LEU A 1 116 ? -9.363 16.289 14.539 1.00 90.25 116 LEU A N 1
ATOM 933 C CA . LEU A 1 116 ? -8.479 15.268 15.071 1.00 90.25 116 LEU A CA 1
ATOM 934 C C . LEU A 1 116 ? -7.016 15.712 14.981 1.00 90.25 116 LEU A C 1
ATOM 936 O O . LEU A 1 116 ? -6.522 16.031 13.900 1.00 90.25 116 LEU A O 1
ATOM 940 N N . ASN A 1 117 ? -6.306 15.625 16.105 1.00 92.62 117 ASN A N 1
ATOM 941 C CA . ASN A 1 117 ? -4.853 15.748 16.146 1.00 92.62 117 ASN A CA 1
ATOM 942 C C . ASN A 1 117 ? -4.225 14.394 15.805 1.00 92.62 117 ASN A C 1
ATOM 944 O O . ASN A 1 117 ? -4.154 13.493 16.647 1.00 92.62 117 ASN A O 1
ATOM 948 N N . TYR A 1 118 ? -3.777 14.251 14.560 1.00 94.44 118 TYR A N 1
ATOM 949 C CA . TYR A 1 118 ? -3.051 13.076 14.098 1.00 94.44 118 TYR A CA 1
ATOM 950 C C . TYR A 1 118 ? -1.794 13.474 13.330 1.00 94.44 118 TYR A C 1
ATOM 952 O O . TYR A 1 118 ? -1.658 14.592 12.833 1.00 94.44 118 TYR A O 1
ATOM 960 N N . LYS A 1 119 ? -0.853 12.542 13.255 1.00 94.50 119 LYS A N 1
ATOM 961 C CA . LYS A 1 119 ? 0.440 12.717 12.608 1.00 94.50 119 LYS A CA 1
ATOM 962 C C . LYS A 1 119 ? 0.728 11.506 11.741 1.00 94.50 119 LYS A C 1
ATOM 964 O O . LYS A 1 119 ? 0.474 10.377 12.156 1.00 94.50 119 LYS A O 1
ATOM 969 N N . ILE A 1 120 ? 1.271 11.752 10.556 1.00 94.12 120 ILE A N 1
ATOM 970 C CA . ILE A 1 120 ? 1.750 10.716 9.644 1.00 94.12 120 ILE A CA 1
ATOM 971 C C . ILE A 1 120 ? 3.203 11.032 9.324 1.00 94.12 120 ILE A C 1
ATOM 973 O O . ILE A 1 120 ? 3.513 12.146 8.902 1.00 94.12 120 ILE A O 1
ATOM 977 N N . GLU A 1 121 ? 4.091 10.066 9.524 1.00 93.62 121 GLU A N 1
ATOM 978 C CA . GLU A 1 121 ? 5.521 10.228 9.276 1.00 93.62 121 GLU A CA 1
ATOM 979 C C . GLU A 1 121 ? 6.117 8.988 8.632 1.00 93.62 121 GLU A C 1
ATOM 981 O O . GLU A 1 121 ? 5.810 7.864 9.020 1.00 93.62 121 GLU A O 1
ATOM 986 N N . THR A 1 122 ? 7.046 9.190 7.704 1.00 92.44 122 THR A N 1
ATOM 987 C CA . THR A 1 122 ? 7.951 8.125 7.275 1.00 92.44 122 THR A CA 1
ATOM 988 C C . THR A 1 122 ? 9.256 8.256 8.049 1.00 92.44 122 THR A C 1
ATOM 990 O O . THR A 1 122 ? 9.962 9.256 7.918 1.00 92.44 122 THR A O 1
ATOM 993 N N . VAL A 1 123 ? 9.596 7.249 8.849 1.00 90.31 123 VAL A N 1
ATOM 994 C CA . VAL A 1 123 ? 10.810 7.236 9.674 1.00 90.31 123 VAL A CA 1
ATOM 995 C C . VAL A 1 123 ? 11.836 6.307 9.049 1.00 90.31 123 VAL A C 1
ATOM 997 O O . VAL A 1 123 ? 11.547 5.139 8.829 1.00 90.31 123 VAL A O 1
ATOM 1000 N N . ALA A 1 124 ? 13.038 6.814 8.779 1.00 86.94 124 ALA A N 1
ATOM 1001 C CA . ALA A 1 124 ? 14.149 6.025 8.253 1.00 86.94 124 ALA A CA 1
ATOM 1002 C C . ALA A 1 124 ? 15.137 5.652 9.363 1.00 86.94 124 ALA A C 1
ATOM 1004 O O . ALA A 1 124 ? 15.495 6.493 10.191 1.00 86.94 124 ALA A O 1
ATOM 1005 N N . TYR A 1 125 ? 15.633 4.416 9.346 1.00 82.88 125 TYR A N 1
ATOM 1006 C CA . TYR A 1 125 ? 16.628 3.950 10.310 1.00 82.88 125 TYR A CA 1
ATOM 1007 C C . TYR A 1 125 ? 18.006 3.870 9.666 1.00 82.88 125 TYR A C 1
ATOM 1009 O O . TYR A 1 125 ? 18.216 3.174 8.671 1.00 82.88 125 TYR A O 1
ATOM 1017 N N . LYS A 1 126 ? 18.979 4.550 10.282 1.00 74.94 126 LYS A N 1
ATOM 1018 C CA . LYS A 1 126 ? 20.361 4.613 9.785 1.00 74.94 126 LYS A CA 1
ATOM 1019 C C . LYS A 1 126 ? 21.016 3.231 9.658 1.00 74.94 126 LYS A C 1
ATOM 1021 O O . LYS A 1 126 ? 21.859 3.044 8.792 1.00 74.94 126 LYS A O 1
ATOM 1026 N N . SER A 1 127 ? 20.650 2.283 10.520 1.00 73.88 127 SER A N 1
ATOM 1027 C CA . SER A 1 127 ? 21.301 0.973 10.625 1.00 73.88 127 SER A CA 1
ATOM 1028 C C . SER A 1 127 ? 20.800 -0.081 9.637 1.00 73.88 127 SER A C 1
ATOM 1030 O O . SER A 1 127 ? 21.517 -1.047 9.406 1.00 73.88 127 SER A O 1
ATOM 1032 N N . SER A 1 128 ? 19.598 0.062 9.072 1.00 70.81 128 SER A N 1
ATOM 1033 C CA . SER A 1 128 ? 18.960 -1.011 8.293 1.00 70.81 128 SER A CA 1
ATOM 1034 C C . SER A 1 128 ? 18.545 -0.611 6.879 1.00 70.81 128 SER A C 1
ATOM 1036 O O . SER A 1 128 ? 18.034 -1.462 6.159 1.00 70.81 128 SER A O 1
ATOM 1038 N N . LEU A 1 129 ? 18.710 0.663 6.490 1.00 74.50 129 LEU A N 1
ATOM 1039 C CA . LEU A 1 129 ? 18.122 1.253 5.272 1.00 74.50 129 LEU A CA 1
ATOM 1040 C C . LEU A 1 129 ? 16.597 1.057 5.153 1.00 74.50 129 LEU A C 1
ATOM 1042 O O . LEU A 1 129 ? 16.007 1.448 4.149 1.00 74.50 129 LEU A O 1
ATOM 1046 N N . LYS A 1 130 ? 15.950 0.513 6.190 1.00 86.31 130 LYS A N 1
ATOM 1047 C CA . LYS A 1 130 ? 14.508 0.337 6.256 1.00 86.31 130 LYS A CA 1
ATOM 1048 C C . LYS A 1 130 ?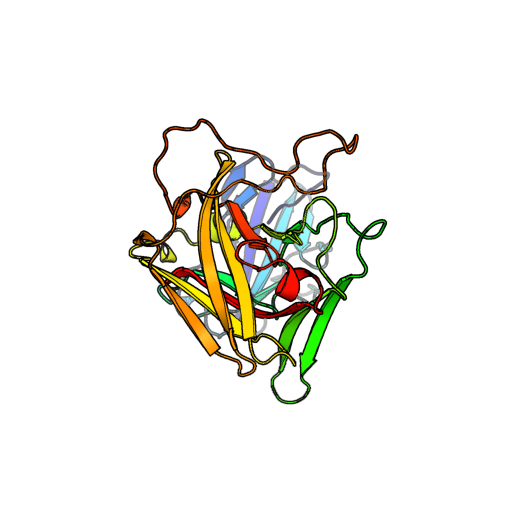 13.846 1.638 6.664 1.00 86.31 130 LYS A C 1
ATOM 1050 O O . LYS A 1 130 ? 14.424 2.465 7.386 1.00 86.31 130 LYS A O 1
ATOM 1055 N N . LYS A 1 131 ? 12.605 1.781 6.232 1.00 92.44 131 LYS A N 1
ATOM 1056 C CA . LYS A 1 131 ? 11.709 2.836 6.673 1.00 92.44 131 LYS A CA 1
ATOM 1057 C C . LYS A 1 131 ? 10.468 2.218 7.283 1.00 92.44 131 LYS A C 1
ATOM 1059 O O . LYS A 1 131 ? 10.135 1.086 6.973 1.00 92.44 131 LYS A O 1
ATOM 1064 N N . ASP A 1 132 ? 9.795 2.998 8.110 1.00 94.69 132 ASP A N 1
ATOM 1065 C CA . ASP A 1 132 ? 8.455 2.695 8.584 1.00 94.69 132 ASP A CA 1
ATOM 1066 C C . ASP A 1 132 ? 7.520 3.850 8.246 1.00 94.69 132 ASP A C 1
ATOM 1068 O O . ASP A 1 132 ? 7.911 5.017 8.342 1.00 94.69 132 ASP A O 1
ATOM 1072 N N . LEU A 1 133 ? 6.269 3.533 7.938 1.00 97.19 133 LEU A N 1
ATOM 1073 C CA . LEU A 1 133 ? 5.169 4.486 7.975 1.00 97.19 133 LEU A CA 1
ATOM 1074 C C . LEU A 1 133 ? 4.557 4.472 9.378 1.00 97.19 133 LEU A C 1
ATOM 1076 O O . LEU A 1 133 ? 4.054 3.446 9.830 1.00 97.19 133 LEU A O 1
ATOM 1080 N N . ARG A 1 134 ? 4.594 5.611 10.065 1.00 97.19 134 ARG A N 1
ATOM 1081 C CA . ARG A 1 134 ? 4.043 5.791 11.408 1.00 97.19 134 ARG A CA 1
ATOM 1082 C C . ARG A 1 134 ? 2.824 6.691 11.363 1.00 97.19 134 ARG A C 1
ATOM 1084 O O . ARG A 1 134 ? 2.879 7.780 10.794 1.00 97.19 134 ARG A O 1
ATOM 1091 N N . ILE A 1 135 ? 1.751 6.245 11.996 1.00 97.19 135 ILE A N 1
ATOM 1092 C CA . ILE A 1 135 ? 0.521 7.000 12.182 1.00 97.19 135 ILE A CA 1
ATOM 1093 C C . ILE A 1 135 ? 0.258 7.088 13.678 1.00 97.19 135 ILE A C 1
ATOM 1095 O O . ILE A 1 135 ? 0.258 6.076 14.378 1.00 97.19 135 ILE A O 1
ATOM 1099 N N . TYR A 1 136 ? 0.027 8.301 14.157 1.00 97.12 136 TYR A N 1
ATOM 1100 C CA . TYR A 1 136 ? -0.309 8.585 15.544 1.00 97.12 136 TYR A CA 1
ATOM 1101 C C . TYR A 1 136 ? -1.565 9.447 15.602 1.00 97.12 136 TYR A C 1
ATOM 1103 O O . TYR A 1 136 ? -1.703 10.368 14.802 1.00 97.12 136 TYR A O 1
ATOM 1111 N N . ALA A 1 137 ? -2.445 9.194 16.566 1.00 96.69 137 ALA A N 1
ATOM 1112 C CA . ALA A 1 137 ? -3.554 10.076 16.917 1.00 96.69 137 ALA A CA 1
ATOM 1113 C C . ALA A 1 137 ? -3.652 10.203 18.440 1.00 96.69 137 ALA A C 1
ATOM 1115 O O . ALA A 1 137 ? -3.488 9.211 19.147 1.00 96.69 137 ALA A O 1
ATOM 1116 N N . GLU A 1 138 ? -3.936 11.397 18.962 1.00 95.88 138 GLU A N 1
ATOM 1117 C CA . GLU A 1 138 ? -4.030 11.613 20.420 1.00 95.88 138 GLU A CA 1
ATOM 1118 C C . GLU A 1 138 ? -5.210 10.873 21.063 1.00 95.88 138 GLU A C 1
ATOM 1120 O O . GLU A 1 138 ? -5.110 10.417 22.198 1.00 95.88 138 GLU A O 1
ATOM 1125 N N . HIS A 1 139 ? -6.310 10.737 20.326 1.00 95.31 139 HIS A N 1
ATOM 1126 C CA . HIS A 1 139 ? -7.483 9.928 20.650 1.00 95.31 139 HIS A CA 1
ATOM 1127 C C . HIS A 1 139 ? -8.325 9.747 19.383 1.00 95.31 139 HIS A C 1
ATOM 1129 O O . HIS A 1 139 ? -8.134 10.475 18.423 1.00 95.31 139 HIS A O 1
ATOM 1135 N N . LEU A 1 140 ? -9.291 8.828 19.364 1.00 96.44 140 LEU A N 1
ATOM 1136 C CA . LEU A 1 140 ? -10.300 8.718 18.294 1.00 96.44 140 LEU A CA 1
ATOM 1137 C C . LEU A 1 140 ? -11.725 8.990 18.791 1.00 96.44 140 LEU A C 1
ATOM 1139 O O . LEU A 1 140 ? -12.699 8.721 18.093 1.00 96.44 140 LEU A O 1
ATOM 1143 N N . LYS A 1 141 ? -11.871 9.558 19.993 1.00 94.62 141 LYS A N 1
ATOM 1144 C CA . LYS A 1 141 ? -13.157 9.991 20.553 1.00 94.62 141 LYS A CA 1
ATOM 1145 C C . LYS A 1 141 ? -13.696 11.252 19.859 1.00 94.62 141 LYS A C 1
ATOM 1147 O O . LYS A 1 141 ? -13.682 12.344 20.417 1.00 94.62 141 LYS A O 1
ATOM 1152 N N . ILE A 1 142 ? -14.158 11.084 18.629 1.00 91.25 142 ILE A N 1
ATOM 1153 C CA . ILE A 1 142 ? -14.819 12.099 17.800 1.00 91.25 142 ILE A CA 1
ATOM 1154 C C . ILE A 1 142 ? -16.170 11.550 17.309 1.00 91.25 142 ILE A C 1
ATOM 1156 O O . ILE A 1 142 ? -16.478 10.382 17.535 1.00 91.25 142 ILE A O 1
ATOM 1160 N N . ASN A 1 143 ? -16.993 12.372 16.643 1.00 89.25 143 ASN A N 1
ATOM 1161 C CA . ASN A 1 143 ? -18.339 11.962 16.203 1.00 89.25 143 ASN A CA 1
ATOM 1162 C C . ASN A 1 143 ? -18.332 10.702 15.315 1.00 89.25 143 ASN A C 1
ATOM 1164 O O . ASN A 1 143 ? -19.199 9.844 15.439 1.00 89.25 143 ASN A O 1
ATOM 1168 N N . ILE A 1 144 ? -17.337 10.596 14.431 1.00 90.44 144 ILE A N 1
ATOM 1169 C CA . ILE A 1 144 ? -17.075 9.401 13.625 1.00 90.44 144 ILE A CA 1
ATOM 1170 C C . ILE A 1 144 ? -15.734 8.848 14.101 1.00 90.44 144 ILE A C 1
ATOM 1172 O O . ILE A 1 144 ? -14.709 9.371 13.665 1.00 90.44 144 ILE A O 1
ATOM 1176 N N . PRO A 1 145 ? -15.718 7.868 15.022 1.00 93.94 145 PRO A N 1
ATOM 1177 C CA . PRO A 1 145 ? -14.510 7.428 15.714 1.00 93.94 145 PRO A CA 1
ATOM 1178 C C . PRO A 1 145 ? -13.635 6.542 14.819 1.00 93.94 145 PRO A C 1
ATOM 1180 O O . PRO A 1 145 ? -13.428 5.362 15.092 1.00 93.94 145 PRO A O 1
ATOM 1183 N N . ASP A 1 146 ? -13.154 7.106 13.714 1.00 94.38 146 ASP A N 1
ATOM 1184 C CA . ASP A 1 146 ? -12.348 6.416 12.724 1.00 94.38 146 ASP A CA 1
ATOM 1185 C C . ASP A 1 146 ? -11.271 7.327 12.128 1.00 94.38 146 ASP A C 1
ATOM 1187 O O . ASP A 1 146 ? -11.504 8.487 11.782 1.00 94.38 146 ASP A O 1
ATOM 1191 N N . LEU A 1 147 ? -10.081 6.755 11.985 1.00 95.75 147 LEU A N 1
ATOM 1192 C CA . LEU A 1 147 ? -8.971 7.316 11.237 1.00 95.75 147 LEU A CA 1
ATOM 1193 C C . LEU A 1 147 ? -8.571 6.274 10.200 1.00 95.75 147 LEU A C 1
ATOM 1195 O O . LEU A 1 147 ? -7.879 5.303 10.513 1.00 95.75 147 LEU A O 1
ATOM 1199 N N . THR A 1 148 ? -9.040 6.496 8.976 1.00 97.06 148 THR A N 1
ATOM 1200 C CA . THR A 1 148 ? -8.803 5.610 7.840 1.00 97.06 148 THR A CA 1
ATOM 1201 C C . THR A 1 148 ? -7.971 6.305 6.777 1.00 97.06 148 THR A C 1
ATOM 1203 O O . THR A 1 148 ? -8.209 7.469 6.454 1.00 97.06 148 THR A O 1
ATOM 1206 N N . PHE A 1 149 ? -7.035 5.571 6.186 1.00 97.38 149 PHE A N 1
ATOM 1207 C CA . PHE A 1 149 ? -6.345 5.951 4.957 1.00 97.38 149 PHE A CA 1
ATOM 1208 C C . PHE A 1 149 ? -6.365 4.795 3.959 1.00 97.38 149 PHE A C 1
ATOM 1210 O O . PHE A 1 149 ? -6.675 3.652 4.312 1.00 97.38 149 PHE A O 1
ATOM 1217 N N . LYS A 1 150 ? -6.046 5.095 2.698 1.00 98.12 150 LYS A N 1
ATOM 1218 C CA . LYS A 1 150 ? -5.942 4.079 1.648 1.00 98.12 150 LYS A CA 1
ATOM 1219 C C . LYS A 1 150 ? -4.596 4.109 0.956 1.00 98.12 150 LYS A C 1
ATOM 1221 O O . LYS A 1 150 ? -4.022 5.177 0.756 1.00 98.12 150 LYS A O 1
ATOM 1226 N N . ILE A 1 151 ? -4.152 2.934 0.541 1.00 98.12 151 ILE A N 1
ATOM 1227 C CA . ILE A 1 151 ? -2.989 2.714 -0.314 1.00 98.12 151 ILE A CA 1
ATOM 1228 C C . ILE A 1 151 ? -3.529 2.267 -1.668 1.00 98.12 151 ILE A C 1
ATOM 1230 O O . ILE A 1 151 ? -4.184 1.231 -1.747 1.00 98.12 151 ILE A O 1
ATOM 1234 N N . LEU A 1 152 ? -3.321 3.062 -2.713 1.00 97.56 152 LEU A N 1
ATOM 1235 C CA . LEU A 1 152 ? -3.811 2.761 -4.057 1.00 97.56 152 LEU A CA 1
ATOM 1236 C C . LEU A 1 152 ? -2.841 1.811 -4.755 1.00 97.56 152 LEU A C 1
ATOM 1238 O O . LEU A 1 152 ? -1.661 2.128 -4.903 1.00 97.56 152 LEU A O 1
ATOM 1242 N N . VAL A 1 153 ? -3.355 0.678 -5.227 1.00 96.00 153 VAL A N 1
ATOM 1243 C CA . VAL A 1 153 ? -2.563 -0.403 -5.834 1.00 96.00 153 VAL A CA 1
ATOM 1244 C C . VAL A 1 153 ? -3.041 -0.863 -7.227 1.00 96.00 153 VAL A C 1
ATOM 1246 O O . VAL A 1 153 ? -2.720 -1.990 -7.609 1.00 96.00 153 VAL A O 1
ATOM 1249 N N . PRO A 1 154 ? -3.762 -0.058 -8.045 1.00 87.25 154 PRO A N 1
ATOM 1250 C CA . PRO A 1 154 ? -4.291 -0.559 -9.318 1.00 87.25 154 PRO A CA 1
ATOM 1251 C C . PRO A 1 154 ? -3.176 -0.953 -10.299 1.00 87.25 154 PRO A C 1
ATOM 1253 O O . PRO A 1 154 ? -3.310 -1.928 -11.036 1.00 87.25 154 PRO A O 1
ATOM 1256 N N . ASP A 1 155 ? -2.056 -0.222 -10.281 1.00 87.19 155 ASP A N 1
ATOM 1257 C CA . ASP A 1 155 ? -0.898 -0.491 -11.136 1.00 87.19 155 ASP A CA 1
ATOM 1258 C C . ASP A 1 155 ? -0.170 -1.774 -10.699 1.00 87.19 155 ASP A C 1
ATOM 1260 O O . ASP A 1 155 ? 0.235 -2.571 -11.541 1.00 87.19 155 ASP A O 1
ATOM 1264 N N . VAL A 1 156 ? -0.051 -2.002 -9.387 1.00 85.88 156 VAL A N 1
ATOM 1265 C CA . VAL A 1 156 ? 0.624 -3.171 -8.799 1.00 85.88 156 VAL A CA 1
ATOM 1266 C C . VAL A 1 156 ? -0.107 -4.460 -9.180 1.00 85.88 156 VAL A C 1
ATOM 1268 O O . VAL A 1 156 ? 0.493 -5.372 -9.744 1.00 85.88 156 VAL A O 1
ATOM 1271 N N . VAL A 1 157 ? -1.424 -4.501 -8.960 1.00 86.50 157 VAL A N 1
ATOM 1272 C CA . VAL A 1 157 ? -2.273 -5.667 -9.263 1.00 86.50 157 VAL A CA 1
ATOM 1273 C C . VAL A 1 157 ? -2.306 -5.956 -10.766 1.00 86.50 157 VAL A C 1
ATOM 1275 O O . VAL A 1 157 ? -2.255 -7.113 -11.181 1.00 86.50 157 VAL A O 1
ATOM 1278 N N . LYS A 1 158 ? -2.344 -4.912 -11.604 1.00 84.44 158 LYS A N 1
ATOM 1279 C CA . LYS A 1 158 ? -2.346 -5.060 -13.066 1.00 84.44 158 LYS A CA 1
ATOM 1280 C C . LYS A 1 158 ? -1.012 -5.576 -13.610 1.00 84.44 158 LYS A C 1
ATOM 1282 O O . LYS A 1 158 ? -1.013 -6.370 -14.550 1.00 84.44 158 LYS A O 1
ATOM 1287 N N . ASN A 1 159 ? 0.108 -5.098 -13.069 1.00 80.81 159 ASN A N 1
ATOM 1288 C CA . ASN A 1 159 ? 1.436 -5.380 -13.614 1.00 80.81 159 ASN A CA 1
ATOM 1289 C C . ASN A 1 159 ? 1.982 -6.753 -13.202 1.00 80.81 159 ASN A C 1
ATOM 1291 O O . ASN A 1 159 ? 2.839 -7.278 -13.909 1.00 80.81 159 ASN A O 1
ATOM 1295 N N . ASP A 1 160 ? 1.471 -7.350 -12.122 1.00 78.88 160 ASP A N 1
ATOM 1296 C CA . ASP A 1 160 ? 1.901 -8.669 -11.648 1.00 78.88 160 ASP A CA 1
ATOM 1297 C C . ASP A 1 160 ? 0.719 -9.612 -11.375 1.00 78.88 160 ASP A C 1
ATOM 1299 O O . ASP A 1 160 ? 0.526 -10.176 -10.297 1.00 78.88 160 ASP A O 1
ATOM 1303 N N . ALA A 1 161 ? -0.093 -9.817 -12.414 1.00 76.00 161 ALA A N 1
ATOM 1304 C CA . ALA A 1 161 ? -1.196 -10.775 -12.379 1.00 76.00 161 ALA A CA 1
ATOM 1305 C C . ALA A 1 161 ? -0.724 -12.232 -12.169 1.00 76.00 161 ALA A C 1
ATOM 1307 O O . ALA A 1 161 ? -1.514 -13.096 -11.788 1.00 76.00 161 ALA A O 1
ATOM 1308 N N . SER A 1 162 ? 0.553 -12.531 -12.434 1.00 78.19 162 SER A N 1
ATOM 1309 C CA . SER A 1 162 ? 1.152 -13.842 -12.175 1.00 78.19 162 SER A CA 1
ATOM 1310 C C . SER A 1 162 ? 1.279 -14.148 -10.688 1.00 78.19 162 SER A C 1
ATOM 1312 O O . SER A 1 162 ? 0.924 -15.263 -10.300 1.00 78.19 162 SER A O 1
ATOM 1314 N N . ALA A 1 163 ? 1.724 -13.185 -9.874 1.00 80.31 163 ALA A N 1
ATOM 1315 C CA . ALA A 1 163 ? 1.876 -13.351 -8.428 1.00 80.31 163 ALA A CA 1
ATOM 1316 C C . ALA A 1 163 ? 0.537 -13.567 -7.709 1.00 80.31 163 ALA A C 1
ATOM 1318 O O . ALA A 1 163 ? 0.498 -14.129 -6.623 1.00 80.31 163 ALA A O 1
ATOM 1319 N N . LEU A 1 164 ? -0.582 -13.188 -8.334 1.00 82.88 164 LEU A N 1
ATOM 1320 C CA . LEU A 1 164 ? -1.926 -13.399 -7.790 1.00 82.88 164 LEU A CA 1
ATOM 1321 C C . LEU A 1 164 ? -2.388 -14.862 -7.834 1.00 82.88 164 LEU A C 1
ATOM 1323 O O . LEU A 1 164 ? -3.367 -15.228 -7.176 1.00 82.88 164 LEU A O 1
ATOM 1327 N N . LYS A 1 165 ? -1.717 -15.720 -8.613 1.00 78.69 165 LYS A N 1
ATOM 1328 C CA . LYS A 1 165 ? -2.082 -17.134 -8.720 1.00 78.69 165 LYS A CA 1
ATOM 1329 C C . LYS A 1 165 ? -1.767 -17.845 -7.403 1.00 78.69 165 LYS A C 1
ATOM 1331 O O . LYS A 1 165 ? -0.607 -18.073 -7.084 1.00 78.69 165 LYS A O 1
ATOM 1336 N N . ASN A 1 166 ? -2.818 -18.294 -6.716 1.00 82.31 166 ASN A N 1
ATOM 1337 C CA . ASN A 1 166 ? -2.784 -19.040 -5.447 1.00 82.31 166 ASN A CA 1
ATOM 1338 C C . ASN A 1 166 ? -2.549 -18.210 -4.178 1.00 82.31 166 ASN A C 1
ATOM 1340 O O . ASN A 1 166 ? -2.286 -18.794 -3.128 1.00 82.31 166 ASN A O 1
ATOM 1344 N N . VAL A 1 167 ? -2.714 -16.889 -4.241 1.00 90.31 167 VAL A N 1
ATOM 1345 C CA . VAL A 1 167 ? -2.735 -16.061 -3.031 1.00 90.31 167 VAL A CA 1
ATOM 1346 C C . VAL A 1 167 ? -3.889 -16.499 -2.131 1.00 90.31 167 VAL A C 1
ATOM 1348 O O . VAL A 1 167 ? -5.042 -16.574 -2.562 1.00 90.31 167 VAL A O 1
ATOM 1351 N N . THR A 1 168 ? -3.592 -16.748 -0.860 1.00 93.88 168 THR A N 1
ATOM 1352 C CA . THR A 1 168 ? -4.591 -17.165 0.138 1.00 93.88 168 THR A CA 1
ATOM 1353 C C . THR A 1 168 ? -4.579 -16.313 1.397 1.00 93.88 168 THR A C 1
ATOM 1355 O O . THR A 1 168 ? -5.537 -16.371 2.171 1.00 93.88 168 THR A O 1
ATOM 1358 N N . ASN A 1 169 ? -3.548 -15.493 1.592 1.00 96.38 169 ASN A N 1
ATOM 1359 C CA . ASN A 1 169 ? -3.340 -14.678 2.774 1.00 96.38 169 ASN A CA 1
ATOM 1360 C C . ASN A 1 169 ? -2.946 -13.245 2.410 1.00 96.38 169 ASN A C 1
ATOM 1362 O O . ASN A 1 169 ? -2.260 -12.982 1.423 1.00 96.38 169 ASN A O 1
ATOM 1366 N N . LEU A 1 170 ? -3.337 -12.318 3.277 1.00 97.75 170 LEU A N 1
ATOM 1367 C CA . LEU A 1 170 ? -2.734 -10.999 3.387 1.00 97.75 170 LEU A CA 1
ATOM 1368 C C . LEU A 1 170 ? -1.765 -11.017 4.568 1.00 97.75 170 LEU A C 1
ATOM 1370 O O . LEU A 1 170 ? -2.154 -11.372 5.680 1.00 97.75 170 LEU A O 1
ATOM 1374 N N . ILE A 1 171 ? -0.520 -10.620 4.342 1.00 97.75 171 ILE A N 1
ATOM 1375 C CA . ILE A 1 171 ? 0.500 -10.483 5.377 1.00 97.75 171 ILE A CA 1
ATOM 1376 C C . ILE A 1 171 ? 0.707 -8.998 5.658 1.00 97.75 171 ILE A C 1
ATOM 1378 O O . ILE A 1 171 ? 1.015 -8.223 4.751 1.00 97.75 171 ILE A O 1
ATOM 1382 N N . VAL A 1 172 ? 0.550 -8.607 6.920 1.00 98.25 172 VAL A N 1
ATOM 1383 C CA . VAL A 1 172 ? 0.753 -7.234 7.398 1.00 98.25 172 VAL A CA 1
ATOM 1384 C C . VAL A 1 172 ? 1.952 -7.221 8.335 1.00 98.25 172 VAL A C 1
ATOM 1386 O O . VAL A 1 172 ? 1.907 -7.837 9.398 1.00 98.25 172 VAL A O 1
ATOM 1389 N N . SER A 1 173 ? 3.018 -6.524 7.950 1.00 97.62 173 SER A N 1
ATOM 1390 C CA . SER A 1 173 ? 4.209 -6.333 8.778 1.00 97.62 173 SER A CA 1
ATOM 1391 C C . SER A 1 173 ? 4.159 -4.976 9.469 1.00 97.62 173 SER A C 1
ATOM 1393 O O . SER A 1 173 ? 4.115 -3.928 8.816 1.00 97.62 173 SER A O 1
ATOM 1395 N N . GLY A 1 174 ? 4.163 -4.979 10.799 1.00 97.12 174 GLY A N 1
ATOM 1396 C CA . GLY A 1 174 ? 4.018 -3.754 11.576 1.00 97.12 174 GLY A CA 1
ATOM 1397 C C . GLY A 1 174 ? 4.054 -3.959 13.085 1.00 97.12 174 GLY A C 1
ATOM 1398 O O . GLY A 1 174 ? 4.316 -5.057 13.578 1.00 97.12 174 GLY A O 1
ATOM 1399 N N . SER A 1 175 ? 3.802 -2.882 13.824 1.00 97.75 175 SER A N 1
ATOM 1400 C CA . SER A 1 175 ? 3.672 -2.885 15.284 1.00 97.75 175 SER A CA 1
ATOM 1401 C C . SER A 1 175 ? 2.717 -1.793 15.770 1.00 97.75 175 SER A C 1
ATOM 1403 O O . SER A 1 175 ? 2.320 -0.899 15.019 1.00 97.75 175 SER A O 1
ATOM 1405 N N . SER A 1 176 ? 2.368 -1.842 17.052 1.00 97.19 176 SER A N 1
ATOM 1406 C CA . SER A 1 176 ? 1.613 -0.795 17.750 1.00 97.19 176 SER A CA 1
ATOM 1407 C C . SER A 1 176 ? 2.493 0.333 18.304 1.00 97.19 176 SER A C 1
ATOM 1409 O O . SER A 1 176 ? 2.068 1.067 19.196 1.00 97.19 176 SER A O 1
ATOM 1411 N N . GLY A 1 177 ? 3.739 0.451 17.831 1.00 93.44 177 GLY A N 1
ATOM 1412 C CA . GLY A 1 177 ? 4.697 1.444 18.315 1.00 93.44 177 GLY A CA 1
ATOM 1413 C C . GLY A 1 177 ? 4.942 1.332 19.818 1.00 93.44 177 GLY A C 1
ATOM 1414 O O . GLY A 1 177 ? 5.340 0.275 20.309 1.00 93.44 177 GLY A O 1
ATOM 1415 N N . ASN A 1 178 ? 4.704 2.416 20.554 1.00 92.25 178 ASN A N 1
ATOM 1416 C CA . ASN A 1 178 ? 4.926 2.460 22.000 1.00 92.25 178 ASN A CA 1
ATOM 1417 C C . ASN A 1 178 ? 3.769 1.854 22.808 1.00 92.25 178 ASN A C 1
ATOM 1419 O O . ASN A 1 178 ? 3.895 1.669 24.020 1.00 92.25 178 ASN A O 1
ATOM 1423 N N . LYS A 1 179 ? 2.635 1.538 22.171 1.00 93.38 179 LYS A N 1
ATOM 1424 C CA . LYS A 1 179 ? 1.515 0.866 22.838 1.00 93.38 179 LYS A CA 1
ATOM 1425 C C . LYS A 1 179 ? 1.789 -0.624 22.979 1.00 93.38 179 LYS A C 1
ATOM 1427 O O . LYS A 1 179 ? 2.401 -1.231 22.108 1.00 93.38 179 LYS A O 1
ATOM 1432 N N . VAL A 1 180 ? 1.241 -1.238 24.032 1.00 94.31 180 VAL A N 1
ATOM 1433 C CA . VAL A 1 180 ? 1.272 -2.703 24.220 1.00 94.31 180 VAL A CA 1
ATOM 1434 C C . VAL A 1 180 ? 0.563 -3.420 23.070 1.00 94.31 180 VAL A C 1
ATOM 1436 O O . VAL A 1 180 ? 1.049 -4.443 22.588 1.00 94.31 180 VAL A O 1
ATOM 1439 N N . SER A 1 181 ? -0.572 -2.872 22.628 1.00 96.00 181 SER A N 1
ATOM 1440 C CA . SER A 1 181 ? -1.285 -3.352 21.450 1.00 96.00 181 SER A CA 1
ATOM 1441 C C . SER A 1 181 ? -2.078 -2.243 20.759 1.00 96.00 181 SER A C 1
ATOM 1443 O O . SER A 1 181 ? -2.421 -1.231 21.379 1.00 96.00 181 SER A O 1
ATOM 1445 N N . GLN A 1 182 ? -2.371 -2.450 19.477 1.00 97.19 182 GLN A N 1
ATOM 1446 C CA . GLN A 1 182 ? -3.229 -1.597 18.657 1.00 97.19 182 GLN A CA 1
ATOM 1447 C C . GLN A 1 182 ? -4.136 -2.481 17.802 1.00 97.19 182 GLN A C 1
ATOM 1449 O O . GLN A 1 182 ? -3.647 -3.304 17.026 1.00 97.19 182 GLN A O 1
ATOM 1454 N N . LYS A 1 183 ? -5.455 -2.289 17.912 1.00 97.81 183 LYS A N 1
ATOM 1455 C CA . LYS A 1 183 ? -6.408 -2.882 16.969 1.00 97.81 183 LYS A CA 1
ATOM 1456 C C . LYS A 1 183 ? -6.476 -2.019 15.717 1.00 97.81 183 LYS A C 1
ATOM 1458 O O . LYS A 1 183 ? -6.536 -0.792 15.817 1.00 97.81 183 LYS A O 1
ATOM 1463 N N . ILE A 1 184 ? -6.481 -2.669 14.563 1.00 98.19 184 ILE A N 1
ATOM 1464 C CA . ILE A 1 184 ? -6.723 -2.037 13.268 1.00 98.19 184 ILE A CA 1
ATOM 1465 C C . ILE A 1 184 ? -7.651 -2.920 12.442 1.00 98.19 184 ILE A C 1
ATOM 1467 O O . ILE A 1 184 ? -7.651 -4.144 12.594 1.00 98.19 184 ILE A O 1
ATOM 1471 N N . GLN A 1 185 ? -8.411 -2.316 11.538 1.00 98.69 185 GLN A N 1
ATOM 1472 C CA . GLN A 1 185 ? -9.047 -3.037 10.444 1.00 98.69 185 GLN A CA 1
ATOM 1473 C C . GLN A 1 185 ? -8.185 -2.895 9.198 1.00 98.69 185 GLN A C 1
ATOM 1475 O O . GLN A 1 185 ? -7.852 -1.784 8.787 1.00 98.69 185 GLN A O 1
ATOM 1480 N N . VAL A 1 186 ? -7.839 -4.032 8.604 1.00 98.56 186 VAL A N 1
ATOM 1481 C CA . VAL A 1 186 ? -7.165 -4.095 7.310 1.00 98.56 186 VAL A CA 1
ATOM 1482 C C . VAL A 1 186 ? -8.155 -4.646 6.304 1.00 98.56 186 VAL A C 1
ATOM 1484 O O . VAL A 1 186 ? -8.778 -5.684 6.535 1.00 98.56 186 VAL A O 1
ATOM 1487 N N . ALA A 1 187 ? -8.327 -3.922 5.209 1.00 98.50 187 ALA A N 1
ATOM 1488 C CA . ALA A 1 187 ? -9.356 -4.182 4.224 1.00 98.50 187 ALA A CA 1
ATOM 1489 C C . ALA A 1 187 ? -8.824 -4.039 2.795 1.00 98.50 187 ALA A C 1
ATOM 1491 O O . ALA A 1 187 ? -7.939 -3.236 2.516 1.00 98.50 187 ALA A O 1
ATOM 1492 N N . LEU A 1 188 ? -9.391 -4.819 1.882 1.00 98.31 188 LEU A N 1
ATOM 1493 C CA . LEU A 1 188 ? -9.113 -4.815 0.454 1.00 98.31 188 LEU A CA 1
ATOM 1494 C C . LEU A 1 188 ? -10.346 -4.267 -0.265 1.00 98.31 188 LEU A C 1
ATOM 1496 O O . LEU A 1 188 ? -11.433 -4.847 -0.192 1.00 98.31 188 LEU A O 1
ATOM 1500 N N . GLN A 1 189 ? -10.173 -3.125 -0.922 1.00 97.81 189 GLN A N 1
ATOM 1501 C CA . GLN A 1 189 ? -11.185 -2.462 -1.733 1.00 97.81 189 GLN A CA 1
ATOM 1502 C C . GLN A 1 189 ? -11.070 -2.946 -3.177 1.00 97.81 189 GLN A C 1
ATOM 1504 O O . GLN A 1 189 ? -9.983 -2.912 -3.758 1.00 97.81 189 GLN A O 1
ATOM 1509 N N . LEU A 1 190 ? -12.199 -3.358 -3.750 1.00 96.62 190 LEU A N 1
ATOM 1510 C CA . LEU A 1 190 ? -12.311 -3.779 -5.143 1.00 96.62 190 LEU A CA 1
ATOM 1511 C C . LEU A 1 190 ? -12.808 -2.634 -6.037 1.00 96.62 190 LEU A C 1
ATOM 1513 O O . LEU A 1 190 ? -13.529 -1.760 -5.558 1.00 96.62 190 LEU A O 1
ATOM 1517 N N . LYS A 1 191 ? -12.539 -2.704 -7.348 1.00 95.06 191 LYS A N 1
ATOM 1518 C CA . LYS A 1 191 ? -12.960 -1.714 -8.373 1.00 95.06 191 LYS A CA 1
ATOM 1519 C C . LYS A 1 191 ? -14.458 -1.386 -8.397 1.00 95.06 191 LYS A C 1
ATOM 1521 O O . LYS A 1 191 ? -14.870 -0.345 -8.898 1.00 95.06 191 LYS A O 1
ATOM 1526 N N . ASN A 1 192 ? -15.303 -2.279 -7.885 1.00 94.25 192 ASN A N 1
ATOM 1527 C CA . ASN A 1 192 ? -16.756 -2.088 -7.793 1.00 94.25 192 ASN A CA 1
ATOM 1528 C C . ASN A 1 192 ? -17.211 -1.437 -6.468 1.00 94.25 192 ASN A C 1
ATOM 1530 O O . ASN A 1 192 ? -18.410 -1.411 -6.162 1.00 94.25 192 ASN A O 1
ATOM 1534 N N . GLY A 1 193 ? -16.266 -0.979 -5.645 1.00 94.62 193 GLY A N 1
ATOM 1535 C CA . GLY A 1 193 ? -16.504 -0.357 -4.348 1.00 94.62 193 GLY A CA 1
ATOM 1536 C C . GLY A 1 193 ? -16.881 -1.322 -3.221 1.00 94.62 193 GLY A C 1
ATOM 1537 O O . GLY A 1 193 ? -17.199 -0.845 -2.131 1.00 94.62 193 GLY A O 1
ATOM 1538 N N . LYS A 1 194 ? -16.885 -2.648 -3.436 1.00 97.19 194 LYS A N 1
ATOM 1539 C CA . LYS A 1 194 ? -16.984 -3.609 -2.324 1.00 97.19 194 LYS A CA 1
ATOM 1540 C C . LYS A 1 194 ? -15.670 -3.632 -1.561 1.00 97.19 194 LYS A C 1
ATOM 1542 O O . LYS A 1 194 ? -14.596 -3.558 -2.157 1.00 97.19 194 LYS A O 1
ATOM 1547 N N . VAL A 1 195 ? -15.767 -3.769 -0.245 1.00 97.88 195 VAL A N 1
ATOM 1548 C CA . VAL A 1 195 ? -14.604 -3.828 0.632 1.00 97.88 195 VAL A CA 1
ATOM 1549 C C . VAL A 1 195 ? -14.737 -5.038 1.530 1.00 97.88 195 VAL A C 1
ATOM 1551 O O . VAL A 1 195 ? -15.774 -5.258 2.151 1.00 97.88 195 VAL A O 1
ATOM 1554 N N . PHE A 1 196 ? -13.678 -5.828 1.582 1.00 98.12 196 PHE A N 1
ATOM 1555 C CA . PHE A 1 196 ? -13.591 -6.998 2.439 1.00 98.12 196 PHE A CA 1
ATOM 1556 C C . PHE A 1 196 ? -12.479 -6.742 3.440 1.00 98.12 196 PHE A C 1
ATOM 1558 O O . PHE A 1 196 ? -11.405 -6.303 3.043 1.00 98.12 196 PHE A O 1
ATOM 1565 N N . GLY A 1 197 ? -12.707 -6.987 4.724 1.00 97.88 197 GLY A N 1
ATOM 1566 C CA . GLY A 1 197 ? -11.737 -6.661 5.759 1.00 97.88 197 GLY A CA 1
ATOM 1567 C C . GLY A 1 197 ? -11.774 -7.576 6.966 1.00 97.88 197 GLY A C 1
ATOM 1568 O O . GLY A 1 197 ? -12.697 -8.370 7.165 1.00 97.88 197 GLY A O 1
ATOM 1569 N N . LYS A 1 198 ? -10.736 -7.440 7.787 1.00 98.38 198 LYS A N 1
ATOM 1570 C CA . LYS A 1 198 ? -10.575 -8.147 9.052 1.00 98.38 198 LYS A CA 1
ATOM 1571 C C . LYS A 1 198 ? -9.970 -7.216 10.093 1.00 98.38 198 LYS A C 1
ATOM 1573 O O . LYS A 1 198 ? -9.020 -6.487 9.812 1.00 98.38 198 LYS A O 1
ATOM 1578 N N . ASN A 1 199 ? -10.501 -7.277 11.311 1.00 98.25 199 ASN A N 1
ATOM 1579 C CA . ASN A 1 199 ? -9.866 -6.637 12.456 1.00 98.25 199 ASN A CA 1
ATOM 1580 C C . ASN A 1 199 ? -8.725 -7.528 12.955 1.00 98.25 199 ASN A C 1
ATOM 1582 O O . ASN A 1 199 ? -8.935 -8.719 13.200 1.00 98.25 199 ASN A O 1
ATOM 1586 N N . ILE A 1 200 ? -7.548 -6.942 13.132 1.00 97.81 200 ILE A N 1
ATOM 1587 C CA . ILE A 1 200 ? -6.370 -7.586 13.711 1.00 97.81 200 ILE A CA 1
ATOM 1588 C C . ILE A 1 200 ? -5.823 -6.747 14.860 1.00 97.81 200 ILE A C 1
ATOM 1590 O O . ILE A 1 200 ? -6.105 -5.553 14.971 1.00 97.81 200 ILE A O 1
ATOM 1594 N N . THR A 1 201 ? -5.008 -7.377 15.697 1.00 97.38 201 THR A N 1
ATOM 1595 C CA . THR A 1 201 ? -4.306 -6.712 16.793 1.00 97.38 201 THR A CA 1
ATOM 1596 C C . THR A 1 201 ? -2.808 -6.811 16.550 1.00 97.38 201 THR A C 1
ATOM 1598 O O . THR A 1 201 ? -2.266 -7.910 16.451 1.00 97.38 201 THR A O 1
ATOM 1601 N N . LEU A 1 202 ? -2.139 -5.665 16.476 1.00 97.75 202 LEU A N 1
ATOM 1602 C CA . LEU A 1 202 ? -0.682 -5.572 16.472 1.00 97.75 202 LEU A CA 1
ATOM 1603 C C . LEU A 1 202 ? -0.172 -5.398 17.903 1.00 97.75 202 LEU A C 1
ATOM 1605 O O . LEU A 1 202 ? -0.871 -4.841 18.748 1.00 97.75 202 LEU A O 1
ATOM 1609 N N . THR A 1 203 ? 1.047 -5.862 18.163 1.00 97.56 203 THR A N 1
ATOM 1610 C CA . THR A 1 203 ? 1.747 -5.715 19.449 1.00 97.56 203 THR A CA 1
ATOM 1611 C C . THR A 1 203 ? 2.877 -4.698 19.346 1.00 97.56 203 THR A C 1
ATOM 1613 O O . THR A 1 203 ? 3.240 -4.295 18.242 1.00 97.56 203 THR A O 1
ATOM 1616 N N . SER A 1 204 ? 3.479 -4.317 20.477 1.00 95.94 204 SER A N 1
ATOM 1617 C CA . SER A 1 204 ? 4.622 -3.387 20.502 1.00 95.94 204 SER A CA 1
ATOM 1618 C C . SER A 1 204 ? 5.821 -3.889 19.692 1.00 95.94 204 SER A C 1
ATOM 1620 O O . SER A 1 204 ? 6.533 -3.104 19.066 1.00 95.94 204 SER A O 1
ATOM 1622 N N . GLN A 1 205 ? 6.030 -5.207 19.667 1.00 94.56 205 GLN A N 1
ATOM 1623 C CA . GLN A 1 205 ? 7.061 -5.833 18.849 1.00 94.56 205 GLN A CA 1
ATOM 1624 C C . GLN A 1 205 ? 6.621 -5.924 17.393 1.00 94.56 205 GLN A C 1
ATOM 1626 O O . GLN A 1 205 ? 5.484 -6.299 17.095 1.00 94.56 205 GLN A O 1
ATOM 1631 N N . LYS A 1 206 ? 7.552 -5.597 16.493 1.00 92.19 206 LYS A N 1
ATOM 1632 C CA . LYS A 1 206 ? 7.344 -5.704 15.052 1.00 92.19 206 LYS A CA 1
ATOM 1633 C C . LYS A 1 206 ? 7.195 -7.168 14.657 1.00 92.19 206 LYS A C 1
ATOM 1635 O O . LYS A 1 206 ? 8.059 -7.980 14.984 1.00 92.19 206 LYS A O 1
ATOM 1640 N N . GLN A 1 207 ? 6.119 -7.484 13.947 1.00 93.44 207 GLN A N 1
ATOM 1641 C CA . GLN A 1 207 ? 5.810 -8.843 13.515 1.00 93.44 207 GLN A CA 1
ATOM 1642 C C . GLN A 1 207 ? 5.031 -8.852 12.201 1.00 93.44 207 GLN A C 1
ATOM 1644 O O . GLN A 1 207 ? 4.385 -7.865 11.845 1.00 93.44 207 GLN A O 1
ATOM 1649 N N . GLU A 1 208 ? 5.071 -9.992 11.515 1.00 96.62 208 GLU A N 1
ATOM 1650 C CA . GLU A 1 208 ? 4.174 -10.291 10.404 1.00 96.62 208 GLU A CA 1
ATOM 1651 C C . GLU A 1 208 ? 2.905 -10.963 10.942 1.00 96.62 208 GLU A C 1
ATOM 1653 O O . GLU A 1 208 ? 2.966 -11.991 11.618 1.00 96.62 208 GLU A O 1
ATOM 1658 N N . VAL A 1 209 ? 1.746 -10.387 10.633 1.00 97.56 209 VAL A N 1
ATOM 1659 C CA . VAL A 1 209 ? 0.436 -10.977 10.915 1.00 97.56 209 VAL A CA 1
ATOM 1660 C C . VAL A 1 209 ? -0.151 -11.482 9.605 1.00 97.56 209 VAL A C 1
ATOM 1662 O O . VAL A 1 209 ? -0.471 -10.689 8.720 1.00 97.56 209 VAL A O 1
ATOM 1665 N N . GLY A 1 210 ? -0.284 -12.803 9.483 1.00 97.38 210 GLY A N 1
ATOM 1666 C CA . GLY A 1 210 ? -0.951 -13.444 8.352 1.00 97.38 210 GLY A CA 1
ATOM 1667 C C . GLY A 1 210 ? -2.456 -13.554 8.571 1.00 97.38 210 GLY A C 1
ATOM 1668 O O . GLY A 1 210 ? -2.907 -14.006 9.623 1.00 97.38 210 GLY A O 1
ATOM 1669 N N . ILE A 1 211 ? -3.234 -13.145 7.573 1.00 97.94 211 ILE A N 1
ATOM 1670 C CA . ILE A 1 211 ? -4.695 -13.147 7.600 1.00 97.94 211 ILE A CA 1
ATOM 1671 C C . ILE A 1 211 ? -5.189 -13.935 6.395 1.00 97.94 211 ILE A C 1
ATOM 1673 O O . ILE A 1 211 ? -4.979 -13.511 5.259 1.00 97.94 211 ILE A O 1
ATOM 1677 N N . ALA A 1 212 ? -5.880 -15.051 6.620 1.00 97.62 212 ALA A N 1
ATOM 1678 C CA . ALA A 1 212 ? -6.453 -15.811 5.519 1.00 97.62 212 ALA A CA 1
ATOM 1679 C C . ALA A 1 212 ? -7.553 -14.987 4.833 1.00 97.62 212 ALA A C 1
ATOM 1681 O O . ALA A 1 212 ? -8.466 -14.492 5.493 1.00 97.62 212 ALA A O 1
ATOM 1682 N N . LEU A 1 213 ? -7.507 -14.867 3.505 1.00 96.75 213 LEU A N 1
ATOM 1683 C CA . LEU A 1 213 ? -8.468 -14.067 2.732 1.00 96.75 213 LEU A CA 1
ATOM 1684 C C . LEU A 1 213 ? -9.907 -14.571 2.891 1.00 96.75 213 LEU A C 1
ATOM 1686 O O . LEU A 1 213 ? -10.845 -13.784 2.877 1.00 96.75 213 LEU A O 1
ATOM 1690 N N . LYS A 1 214 ? -10.085 -15.874 3.133 1.00 96.38 214 LYS A N 1
ATOM 1691 C CA . LYS A 1 214 ? -11.392 -16.472 3.456 1.00 96.38 214 LYS A CA 1
ATOM 1692 C C . LYS A 1 214 ? -12.013 -15.949 4.760 1.00 96.38 214 LYS A C 1
ATOM 1694 O O . LYS A 1 214 ? -13.217 -16.087 4.942 1.00 96.38 214 LYS A O 1
ATOM 1699 N N . ASP A 1 215 ? -11.205 -15.395 5.667 1.00 97.44 215 ASP A N 1
ATOM 1700 C CA . ASP A 1 215 ? -11.665 -14.873 6.959 1.00 97.44 215 ASP A CA 1
ATOM 1701 C C . ASP A 1 215 ? -12.079 -13.399 6.868 1.00 97.44 215 ASP A C 1
ATOM 1703 O O . ASP A 1 215 ? -12.540 -12.831 7.869 1.00 97.44 215 ASP A O 1
ATOM 1707 N N . PHE A 1 216 ? -11.887 -12.774 5.701 1.00 97.62 216 PHE A N 1
ATOM 1708 C CA . PHE A 1 216 ? -12.336 -11.420 5.428 1.00 97.62 216 PHE A CA 1
ATOM 1709 C C . PHE A 1 216 ? -13.852 -11.415 5.271 1.00 97.62 216 PHE A C 1
ATOM 1711 O O . PHE A 1 216 ? -14.446 -12.277 4.624 1.00 97.62 216 PHE A O 1
ATOM 1718 N N . VAL A 1 217 ? -14.477 -10.399 5.848 1.00 96.06 217 VAL A N 1
ATOM 1719 C CA . VAL A 1 217 ? -15.919 -10.170 5.755 1.00 96.06 217 VAL A CA 1
ATOM 1720 C C . VAL A 1 217 ? -16.174 -8.843 5.068 1.00 96.06 217 VAL A C 1
ATOM 1722 O O . VAL A 1 217 ? -15.304 -7.976 5.052 1.00 96.06 217 VAL A O 1
ATOM 1725 N N . GLU A 1 218 ? -17.358 -8.674 4.488 1.00 96.88 218 GLU A N 1
ATOM 1726 C CA . GLU A 1 218 ? -17.726 -7.394 3.893 1.00 96.88 218 GLU A CA 1
ATOM 1727 C C . GLU A 1 218 ? -17.760 -6.307 4.982 1.00 96.88 218 GLU A C 1
ATOM 1729 O O . GLU A 1 218 ? -18.373 -6.480 6.038 1.00 96.88 218 GLU A O 1
ATOM 1734 N N . VAL A 1 219 ? -17.061 -5.202 4.736 1.00 97.12 219 VAL A N 1
ATOM 1735 C CA . VAL A 1 219 ? -17.002 -4.023 5.608 1.00 97.12 219 VAL A CA 1
ATOM 1736 C C . VAL A 1 219 ? -17.335 -2.777 4.784 1.00 97.12 219 VAL A C 1
ATOM 1738 O O . VAL A 1 219 ? -17.254 -2.817 3.554 1.00 97.12 219 VAL A O 1
ATOM 1741 N N . PRO A 1 220 ? -17.714 -1.655 5.414 1.00 96.44 220 PRO A N 1
ATOM 1742 C CA . PRO A 1 220 ? -17.983 -0.438 4.669 1.00 96.44 220 PRO A CA 1
ATOM 1743 C C . PRO A 1 220 ? -16.734 0.125 3.978 1.00 96.44 220 PRO A C 1
ATOM 1745 O O . PRO A 1 220 ? -15.631 0.151 4.534 1.00 96.44 220 PRO A O 1
ATOM 1748 N N . LEU A 1 221 ? -16.936 0.667 2.782 1.00 96.94 221 LEU A N 1
ATOM 1749 C CA . LEU A 1 221 ? -15.980 1.551 2.129 1.00 96.94 221 LEU A CA 1
ATOM 1750 C C . LEU A 1 221 ? -15.956 2.890 2.862 1.00 96.94 221 LEU A C 1
ATOM 1752 O O . LEU A 1 221 ? -17.001 3.520 3.025 1.00 96.94 221 LEU A O 1
ATOM 1756 N N . ILE A 1 222 ? -14.772 3.374 3.231 1.00 96.19 222 ILE A N 1
ATOM 1757 C CA . ILE A 1 222 ? -14.633 4.750 3.713 1.00 96.19 222 ILE A CA 1
ATOM 1758 C C . ILE A 1 222 ? -14.481 5.685 2.518 1.00 96.19 222 ILE A C 1
ATOM 1760 O O . ILE A 1 222 ? -13.610 5.482 1.665 1.00 96.19 222 ILE A O 1
ATOM 1764 N N . LEU A 1 223 ? -15.311 6.722 2.440 1.00 94.12 223 LEU A N 1
ATOM 1765 C CA . LEU A 1 223 ? -15.221 7.727 1.384 1.00 94.12 223 LEU A CA 1
ATOM 1766 C C . LEU A 1 223 ? -14.101 8.727 1.708 1.00 94.12 223 LEU A C 1
ATOM 1768 O O . LEU A 1 223 ? -14.225 9.542 2.621 1.00 94.12 223 LEU A O 1
ATOM 1772 N N . LEU A 1 224 ? -12.995 8.634 0.958 1.00 93.06 224 LEU A N 1
ATOM 1773 C CA . LEU A 1 224 ? -11.823 9.506 1.082 1.00 93.06 224 LEU A CA 1
ATOM 1774 C C . LEU A 1 224 ? -11.520 10.241 -0.242 1.00 93.06 224 LEU A C 1
ATOM 1776 O O . LEU A 1 224 ? -11.595 9.604 -1.295 1.00 93.06 224 LEU A O 1
ATOM 1780 N N . PRO A 1 225 ? -11.109 11.528 -0.198 1.00 86.50 225 PRO A N 1
ATOM 1781 C CA . PRO A 1 225 ? -11.135 12.392 0.988 1.00 86.50 225 PRO A CA 1
ATOM 1782 C C . PRO A 1 225 ? -12.576 12.590 1.484 1.00 86.50 225 PRO A C 1
ATOM 1784 O O . PRO A 1 225 ? -13.524 12.316 0.750 1.00 86.50 225 PRO A O 1
ATOM 1787 N N . ARG A 1 226 ? -12.739 13.021 2.744 1.00 82.69 226 ARG A N 1
ATOM 1788 C CA . ARG A 1 226 ? -14.066 13.174 3.358 1.00 82.69 226 ARG A CA 1
ATOM 1789 C C . ARG A 1 226 ? -14.964 14.029 2.445 1.00 82.69 226 ARG A C 1
ATOM 1791 O O . ARG A 1 226 ? -14.570 15.157 2.138 1.00 82.69 226 ARG A O 1
ATOM 1798 N N . PRO A 1 227 ? -16.130 13.520 2.004 1.00 77.88 227 PRO A N 1
ATOM 1799 C CA . PRO A 1 227 ? -17.010 14.276 1.127 1.00 77.88 227 PRO A CA 1
ATOM 1800 C C . PRO A 1 227 ? -17.509 15.548 1.814 1.00 77.88 227 PRO A C 1
ATOM 1802 O O . PRO A 1 227 ? -17.887 15.520 2.983 1.00 77.88 227 PRO A O 1
ATOM 1805 N N . TYR A 1 228 ? -17.535 16.651 1.065 1.00 74.38 228 TYR A N 1
ATOM 1806 C CA . TYR A 1 228 ? -18.196 17.886 1.475 1.00 74.38 228 TYR A CA 1
ATOM 1807 C C . TYR A 1 228 ? -19.593 17.956 0.836 1.00 74.38 228 TYR A C 1
ATOM 1809 O O . TYR A 1 228 ? -19.736 17.580 -0.332 1.00 74.38 228 TYR A O 1
ATOM 1817 N N . PRO A 1 229 ? -20.617 18.481 1.532 1.00 82.81 229 PRO A N 1
ATOM 1818 C CA . PRO A 1 229 ? -20.600 18.966 2.918 1.00 82.81 229 PRO A CA 1
ATOM 1819 C C . PRO A 1 229 ? -20.570 17.844 3.968 1.00 82.81 229 PRO A C 1
ATOM 1821 O O . PRO A 1 229 ? -20.906 16.704 3.670 1.00 82.81 229 PRO A O 1
ATOM 1824 N N . ASP A 1 230 ? -20.228 18.171 5.217 1.00 73.88 230 ASP A N 1
ATOM 1825 C CA . ASP A 1 230 ? -19.948 17.194 6.290 1.00 73.88 230 ASP A CA 1
ATOM 1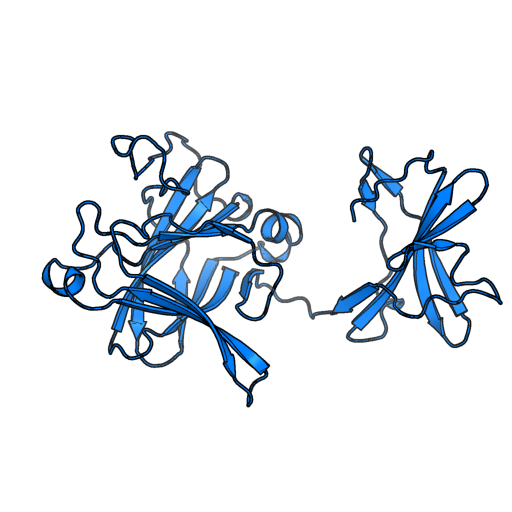826 C C . ASP A 1 230 ? -21.109 16.259 6.685 1.00 73.88 230 ASP A C 1
ATOM 1828 O O . ASP A 1 230 ? -20.872 15.288 7.409 1.00 73.88 230 ASP A O 1
ATOM 1832 N N . PHE A 1 231 ? -22.341 16.536 6.234 1.00 81.56 231 PHE A N 1
ATOM 1833 C CA . PHE A 1 231 ? -23.504 15.656 6.419 1.00 81.56 231 PHE A CA 1
ATOM 1834 C C . PHE A 1 231 ? -23.531 14.471 5.444 1.00 81.56 231 PHE A C 1
ATOM 1836 O O . PHE A 1 231 ? -24.361 13.574 5.597 1.00 81.56 231 PHE A O 1
ATOM 1843 N N . GLN A 1 232 ? -22.679 14.478 4.416 1.00 87.75 232 GLN A N 1
ATOM 1844 C CA . GLN A 1 232 ? -22.573 13.364 3.485 1.00 87.75 232 GLN A CA 1
ATOM 1845 C C . GLN A 1 232 ? -22.100 12.098 4.217 1.00 87.75 232 GLN A C 1
ATOM 1847 O O . GLN A 1 232 ? -21.324 12.190 5.176 1.00 87.75 232 GLN A O 1
ATOM 1852 N N . PRO A 1 233 ? -22.539 10.905 3.779 1.00 90.06 233 PRO A N 1
ATOM 1853 C CA . PRO A 1 233 ? -22.120 9.658 4.399 1.00 90.06 233 PRO A CA 1
ATOM 1854 C C . PRO A 1 233 ? -20.596 9.515 4.407 1.00 90.06 233 PRO A C 1
ATOM 1856 O O . PRO A 1 233 ? -19.931 9.744 3.401 1.00 90.06 233 PRO A O 1
ATOM 1859 N N . TYR A 1 234 ? -20.044 9.099 5.544 1.00 91.38 234 TYR A N 1
ATOM 1860 C CA . TYR A 1 234 ? -18.636 8.709 5.649 1.00 91.38 234 TYR A CA 1
ATOM 1861 C C . TYR A 1 234 ? -18.409 7.269 5.172 1.00 91.38 234 TYR A C 1
ATOM 1863 O O . TYR A 1 234 ? -17.395 6.953 4.550 1.00 91.38 234 TYR A O 1
ATOM 1871 N N . TYR A 1 235 ? -19.399 6.415 5.436 1.00 94.56 235 TYR A N 1
ATOM 1872 C CA . TYR A 1 235 ? -19.426 5.011 5.061 1.00 94.56 235 TYR A CA 1
ATOM 1873 C C . TYR A 1 235 ? -20.266 4.817 3.799 1.00 94.56 235 TYR A C 1
ATOM 1875 O O . TYR A 1 235 ? -21.377 5.343 3.693 1.00 94.56 235 TYR A O 1
ATOM 1883 N N . PHE A 1 236 ? -19.763 4.014 2.872 1.00 94.94 236 PHE A N 1
ATOM 1884 C CA . PHE A 1 236 ? -20.477 3.571 1.685 1.00 94.94 236 PHE A CA 1
ATOM 1885 C C . PHE A 1 236 ? -20.537 2.044 1.644 1.00 94.94 236 PHE A C 1
ATOM 1887 O O . PHE A 1 236 ? -19.542 1.366 1.890 1.00 94.94 236 PHE A O 1
ATOM 1894 N N . GLN A 1 237 ? -21.703 1.504 1.291 1.00 94.00 237 GLN A N 1
ATOM 1895 C CA . GLN A 1 237 ? -21.888 0.077 1.049 1.00 94.00 237 GLN A CA 1
ATOM 1896 C C . GLN A 1 237 ? -22.237 -0.134 -0.422 1.00 94.00 237 GLN A C 1
ATOM 1898 O O . GLN A 1 237 ? -23.293 0.306 -0.886 1.00 94.00 237 GLN A O 1
ATOM 1903 N N . SER A 1 238 ? -21.356 -0.807 -1.162 1.00 93.31 238 SER A N 1
ATOM 1904 C CA . SER A 1 238 ? -21.635 -1.155 -2.553 1.00 93.31 238 SER A CA 1
ATOM 1905 C C . SER A 1 238 ? -22.762 -2.185 -2.629 1.00 93.31 238 SER A C 1
ATOM 1907 O O . SER A 1 238 ? -22.813 -3.136 -1.855 1.00 93.31 238 SER A O 1
ATOM 1909 N N . LYS A 1 239 ? -23.666 -2.008 -3.596 1.00 92.62 239 LYS A N 1
ATOM 1910 C CA . LYS A 1 239 ? -24.750 -2.962 -3.892 1.00 92.62 239 LYS A CA 1
ATOM 1911 C C . LYS A 1 239 ? -24.337 -4.039 -4.900 1.00 92.62 239 LYS A C 1
ATOM 1913 O O . LYS A 1 239 ? -25.184 -4.809 -5.346 1.00 92.62 239 LYS A O 1
ATOM 1918 N N . SER A 1 240 ? -23.068 -4.070 -5.312 1.00 91.31 240 SER A N 1
ATOM 1919 C CA . SER A 1 240 ? -22.578 -5.071 -6.258 1.00 91.31 240 SER A CA 1
ATOM 1920 C C . SER A 1 240 ? -22.716 -6.485 -5.682 1.00 91.31 240 SER A C 1
ATOM 1922 O O . SER A 1 240 ? -22.430 -6.743 -4.510 1.00 91.31 240 SER A O 1
ATOM 1924 N N . THR A 1 241 ? -23.130 -7.422 -6.529 1.00 88.38 241 THR A N 1
ATOM 1925 C CA . THR A 1 241 ? -23.266 -8.842 -6.181 1.00 88.38 241 THR A CA 1
ATOM 1926 C C . THR A 1 241 ? -21.980 -9.634 -6.396 1.00 88.38 241 THR A C 1
ATOM 1928 O O . THR A 1 241 ? -21.967 -10.832 -6.130 1.00 88.38 241 THR A O 1
ATOM 1931 N N . ASN A 1 242 ? -20.905 -9.003 -6.879 1.00 86.12 242 ASN A N 1
ATOM 1932 C CA . ASN A 1 242 ? -19.656 -9.709 -7.143 1.00 86.12 242 ASN A CA 1
ATOM 1933 C C . ASN A 1 242 ? -19.076 -10.274 -5.839 1.00 86.12 242 ASN A C 1
ATOM 1935 O O . ASN A 1 242 ? -19.128 -9.636 -4.778 1.00 86.12 242 ASN A O 1
ATOM 1939 N N . SER A 1 243 ? -18.506 -11.470 -5.947 1.00 88.81 243 SER A N 1
ATOM 1940 C CA . SER A 1 243 ? -17.691 -12.078 -4.903 1.00 88.81 243 SER A CA 1
ATOM 1941 C C . SER A 1 243 ? -16.335 -11.382 -4.792 1.00 88.81 243 SER A C 1
ATOM 1943 O O . SER A 1 243 ? -15.943 -10.603 -5.661 1.00 88.81 243 SER A O 1
ATOM 1945 N N . PHE A 1 244 ? -15.612 -11.681 -3.714 1.00 93.19 244 PHE A N 1
ATOM 1946 C CA . PHE A 1 244 ? -14.227 -11.256 -3.568 1.00 93.19 244 PHE A CA 1
ATOM 1947 C C . PHE A 1 244 ? -13.356 -11.851 -4.688 1.00 93.19 244 PHE A C 1
ATOM 1949 O O . PHE A 1 244 ? -13.384 -13.061 -4.913 1.00 93.19 244 PHE A O 1
ATOM 1956 N N . ASP A 1 245 ? -12.594 -10.994 -5.366 1.00 91.88 245 ASP A N 1
ATOM 1957 C CA . ASP A 1 245 ? -11.615 -11.359 -6.391 1.00 91.88 245 ASP A CA 1
ATOM 1958 C C . ASP A 1 245 ? -10.356 -10.511 -6.188 1.00 91.88 245 ASP A C 1
ATOM 1960 O O . ASP A 1 245 ? -10.402 -9.281 -6.211 1.00 91.88 245 ASP A O 1
ATOM 1964 N N . VAL A 1 246 ? -9.225 -11.181 -5.979 1.00 92.12 246 VAL A N 1
ATOM 1965 C CA . VAL A 1 246 ? -7.933 -10.539 -5.718 1.00 92.12 246 VAL A CA 1
ATOM 1966 C C . VAL A 1 246 ? -7.437 -9.710 -6.914 1.00 92.12 246 VAL A C 1
ATOM 1968 O O . VAL A 1 246 ? -6.751 -8.708 -6.728 1.00 92.12 246 VAL A O 1
ATOM 1971 N N . SER A 1 247 ? -7.819 -10.076 -8.141 1.00 91.50 247 SER A N 1
ATOM 1972 C CA . SER A 1 247 ? -7.449 -9.346 -9.365 1.00 91.50 247 SER A CA 1
ATOM 1973 C C . SER A 1 247 ? -8.206 -8.025 -9.541 1.00 91.50 247 SER A C 1
ATOM 1975 O O . SER A 1 247 ? -7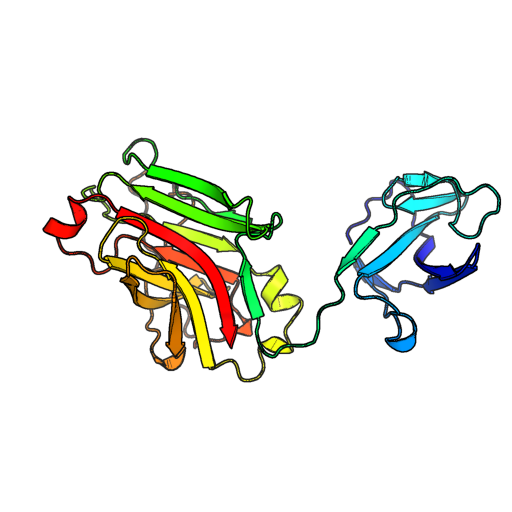.815 -7.156 -10.327 1.00 91.50 247 SER A O 1
ATOM 1977 N N . GLU A 1 248 ? -9.269 -7.844 -8.759 1.00 94.06 248 GLU A N 1
ATOM 1978 C CA . GLU A 1 248 ? -10.099 -6.648 -8.757 1.00 94.06 248 GLU A CA 1
ATOM 1979 C C . GLU A 1 248 ? -9.724 -5.665 -7.646 1.00 94.06 248 GLU A C 1
ATOM 1981 O O . GLU A 1 248 ? -10.373 -4.628 -7.524 1.00 94.06 248 GLU A O 1
ATOM 1986 N N . ILE A 1 249 ? -8.679 -5.944 -6.858 1.00 95.88 249 ILE A N 1
ATOM 1987 C CA . ILE A 1 249 ? -8.196 -5.031 -5.817 1.00 95.88 249 ILE A CA 1
ATOM 1988 C C . ILE A 1 249 ? -7.692 -3.732 -6.456 1.00 95.88 249 ILE A C 1
ATOM 1990 O O . ILE A 1 249 ? -6.866 -3.736 -7.368 1.00 95.88 249 ILE A O 1
ATOM 1994 N N . GLU A 1 250 ? -8.166 -2.603 -5.936 1.00 96.25 250 GLU A N 1
ATOM 1995 C CA . GLU A 1 250 ? -7.715 -1.264 -6.327 1.00 96.25 250 GLU A CA 1
ATOM 1996 C C . GLU A 1 250 ? -7.058 -0.495 -5.179 1.00 96.25 250 GLU A C 1
ATOM 1998 O O . GLU A 1 250 ? -6.237 0.393 -5.422 1.00 96.25 250 GLU A O 1
ATOM 2003 N N . ALA A 1 251 ? -7.385 -0.830 -3.928 1.00 98.19 251 ALA A N 1
ATOM 2004 C CA . ALA A 1 251 ? -6.786 -0.191 -2.767 1.00 98.19 251 ALA A CA 1
ATOM 2005 C C . ALA A 1 251 ? -6.758 -1.098 -1.531 1.00 98.19 251 ALA A C 1
ATOM 2007 O O . ALA A 1 251 ? -7.628 -1.947 -1.334 1.00 98.19 251 ALA A O 1
ATOM 2008 N N . VAL A 1 252 ? -5.787 -0.854 -0.654 1.00 98.56 252 VAL A N 1
ATOM 2009 C CA . VAL A 1 252 ? -5.787 -1.340 0.730 1.00 98.56 252 VAL A CA 1
ATOM 2010 C C . VAL A 1 252 ? -6.338 -0.232 1.623 1.00 98.56 252 VAL A C 1
ATOM 2012 O O . VAL A 1 252 ? -5.825 0.883 1.597 1.00 98.56 252 VAL A O 1
ATOM 2015 N N . GLN A 1 253 ? -7.374 -0.520 2.407 1.00 98.56 253 GLN A N 1
ATOM 2016 C CA . GLN A 1 253 ? -7.974 0.377 3.395 1.00 98.56 253 GLN A CA 1
ATOM 2017 C C . GLN A 1 253 ? -7.483 -0.012 4.793 1.00 98.56 253 GLN A C 1
ATOM 2019 O O . GLN A 1 253 ? -7.670 -1.150 5.222 1.00 98.56 253 GLN A O 1
ATOM 2024 N N . ILE A 1 254 ? -6.858 0.930 5.499 1.00 98.62 254 ILE A N 1
ATOM 2025 C CA . ILE A 1 254 ? -6.355 0.736 6.863 1.00 98.62 254 ILE A CA 1
ATOM 2026 C C . ILE A 1 254 ? -7.089 1.694 7.791 1.00 98.62 254 ILE A C 1
ATOM 2028 O O . ILE A 1 254 ? -7.013 2.907 7.593 1.00 98.62 254 ILE A O 1
ATOM 2032 N N . SER A 1 255 ? -7.757 1.151 8.805 1.00 98.25 255 SER A N 1
ATOM 2033 C CA . SER A 1 255 ? -8.597 1.905 9.741 1.00 98.25 255 SER A CA 1
ATOM 2034 C C . SER A 1 255 ? -8.168 1.658 11.185 1.00 98.25 255 SER A C 1
ATOM 2036 O O . SER A 1 255 ? -8.010 0.509 11.599 1.00 98.25 255 SER A O 1
ATOM 2038 N N . MET A 1 256 ? -8.010 2.723 11.973 1.00 97.06 256 MET A N 1
ATOM 2039 C CA . MET A 1 256 ? -7.596 2.650 13.386 1.00 97.06 256 MET A CA 1
ATOM 2040 C C . MET A 1 256 ? -8.762 2.787 14.382 1.00 97.06 256 MET A C 1
ATOM 2042 O O . MET A 1 256 ? -8.519 2.774 15.582 1.00 97.06 256 MET A O 1
ATOM 2046 N N . GLY A 1 257 ? -10.009 2.914 13.915 1.00 95.50 257 GLY A N 1
ATOM 2047 C CA . GLY A 1 257 ? -11.212 3.013 14.756 1.00 95.50 257 GLY A CA 1
ATOM 2048 C C . GLY A 1 257 ? -12.000 1.710 14.979 1.00 95.50 257 GLY A C 1
ATOM 2049 O O . GLY A 1 257 ? -12.370 1.408 16.118 1.00 95.50 257 GLY A O 1
ATOM 2050 N N . PRO A 1 258 ? -12.293 0.916 13.928 1.00 96.06 258 PRO A N 1
ATOM 2051 C CA . PRO A 1 258 ? -13.168 -0.248 14.050 1.00 96.06 258 PRO A CA 1
ATOM 2052 C C . PRO A 1 258 ? -12.682 -1.283 15.075 1.00 96.06 258 PRO A C 1
ATOM 2054 O O . PRO A 1 258 ? -11.540 -1.735 15.044 1.00 96.06 258 PRO A O 1
ATOM 2057 N N . GLY A 1 259 ? -13.586 -1.713 15.962 1.00 93.81 259 GLY A N 1
ATOM 2058 C CA . GLY A 1 259 ? -13.304 -2.724 16.991 1.00 93.81 259 GLY A CA 1
ATOM 2059 C C . GLY A 1 259 ? -12.693 -2.186 18.292 1.00 93.81 259 GLY A C 1
ATOM 2060 O O . GLY A 1 259 ? -12.429 -2.983 19.200 1.00 93.81 259 GLY A O 1
ATOM 2061 N N . LEU A 1 260 ? -12.488 -0.868 18.400 1.00 96.44 260 LEU A N 1
ATOM 2062 C CA . LEU A 1 260 ? -12.124 -0.220 19.658 1.00 96.44 260 LEU A CA 1
ATOM 2063 C C . LEU A 1 260 ? -13.342 -0.045 20.577 1.00 96.44 260 LEU A C 1
ATOM 2065 O O . LEU A 1 260 ? -14.452 0.239 20.123 1.00 96.44 260 LEU A O 1
ATOM 2069 N N . THR A 1 261 ? -13.134 -0.202 21.882 1.00 95.88 261 THR A N 1
ATOM 2070 C CA . THR A 1 261 ? -14.109 0.166 22.918 1.00 95.88 261 THR A CA 1
ATOM 2071 C C . THR A 1 261 ? -14.118 1.678 23.148 1.00 95.88 261 THR A C 1
ATOM 2073 O O . THR A 1 261 ? -13.184 2.387 22.776 1.00 95.88 261 THR A O 1
ATOM 2076 N N . THR A 1 262 ? -15.149 2.192 23.822 1.00 93.44 262 THR A N 1
ATOM 2077 C CA . THR A 1 262 ? -15.239 3.618 24.186 1.00 93.44 262 THR A CA 1
ATOM 2078 C C . THR A 1 262 ? -14.027 4.109 24.984 1.00 93.44 262 THR A C 1
ATOM 2080 O O . THR A 1 262 ? -13.568 5.231 24.768 1.00 93.44 262 THR A O 1
ATOM 2083 N N . ASP A 1 263 ? -13.487 3.270 25.871 1.00 95.06 263 ASP A N 1
ATOM 2084 C CA . ASP A 1 263 ? -12.299 3.605 26.661 1.00 95.06 263 ASP A CA 1
ATOM 2085 C C . ASP A 1 263 ? -11.040 3.618 25.793 1.00 95.06 263 ASP A C 1
ATOM 2087 O O . ASP A 1 263 ? -10.234 4.544 25.885 1.00 95.06 263 ASP A O 1
ATOM 2091 N N . GLU A 1 264 ? -10.894 2.635 24.898 1.00 96.00 264 GLU A N 1
ATOM 2092 C CA . GLU A 1 264 ? -9.780 2.578 23.949 1.00 96.00 264 GLU A CA 1
ATOM 2093 C C . GLU A 1 264 ? -9.788 3.790 23.005 1.00 96.00 264 GLU A C 1
ATOM 2095 O O . GLU A 1 264 ? -8.724 4.334 22.718 1.00 96.00 264 GLU A O 1
ATOM 2100 N N . LEU A 1 265 ? -10.963 4.267 22.576 1.00 96.56 265 LEU A N 1
ATOM 2101 C CA . LEU A 1 265 ? -11.109 5.463 21.735 1.00 96.56 265 LEU A CA 1
ATOM 2102 C C . LEU A 1 265 ? -10.619 6.747 22.413 1.00 96.56 265 LEU A C 1
ATOM 2104 O O . LEU A 1 265 ? -10.271 7.702 21.721 1.00 96.56 265 LEU A O 1
ATOM 2108 N N . ASN A 1 266 ? -10.600 6.801 23.743 1.00 96.00 266 ASN A N 1
ATOM 2109 C CA . ASN A 1 266 ? -10.121 7.962 24.493 1.00 96.00 266 ASN A CA 1
ATOM 2110 C C . ASN A 1 266 ? -8.599 7.946 24.723 1.00 96.00 266 ASN A C 1
ATOM 2112 O O . ASN A 1 266 ? -8.051 8.909 25.251 1.00 96.00 266 ASN A O 1
ATOM 2116 N N . GLN A 1 267 ? -7.924 6.854 24.366 1.00 95.69 267 GLN A N 1
ATOM 2117 C CA . GLN A 1 267 ? -6.471 6.726 24.458 1.00 95.69 267 GLN A CA 1
ATOM 2118 C C . GLN A 1 267 ? -5.809 7.127 23.140 1.00 95.69 267 GLN A C 1
ATOM 2120 O O . GLN A 1 267 ? -6.438 7.078 22.081 1.00 95.69 267 GLN A O 1
ATOM 2125 N N . ASN A 1 268 ? -4.513 7.434 23.188 1.00 96.38 268 ASN A N 1
ATOM 2126 C CA . ASN A 1 268 ? -3.717 7.622 21.980 1.00 96.38 268 ASN A CA 1
ATOM 2127 C C . ASN A 1 268 ? -3.734 6.358 21.120 1.00 96.38 268 ASN A C 1
ATOM 2129 O O . ASN A 1 268 ? -3.785 5.251 21.648 1.00 96.38 268 ASN A O 1
ATOM 2133 N N . GLN A 1 269 ? -3.673 6.503 19.804 1.00 97.19 269 GLN A N 1
ATOM 2134 C CA . GLN A 1 269 ? -3.551 5.395 18.861 1.00 97.19 269 GLN A CA 1
ATOM 2135 C C . GLN A 1 269 ? -2.218 5.503 18.133 1.00 97.19 269 GLN A C 1
ATOM 2137 O O . GLN A 1 269 ? -1.802 6.603 17.769 1.00 97.19 269 GLN A O 1
ATOM 2142 N N . GLU A 1 270 ? -1.555 4.372 17.915 1.00 97.12 270 GLU A N 1
ATOM 2143 C CA . GLU A 1 270 ? -0.267 4.336 17.223 1.00 97.12 270 GLU A CA 1
ATOM 2144 C C . GLU A 1 270 ? -0.169 3.088 16.348 1.00 97.12 270 GLU A C 1
ATOM 2146 O O . GLU A 1 270 ? -0.423 1.970 16.797 1.00 97.12 270 GLU A O 1
ATOM 2151 N N . LEU A 1 271 ? 0.196 3.295 15.088 1.00 97.75 271 LEU A N 1
ATOM 2152 C CA . LEU A 1 271 ? 0.374 2.257 14.086 1.00 97.75 271 LEU A CA 1
ATOM 2153 C C . LEU A 1 271 ? 1.702 2.481 13.371 1.00 97.75 271 LEU A C 1
ATOM 2155 O O . LEU A 1 271 ? 1.958 3.565 12.849 1.00 97.75 271 LEU A O 1
ATOM 2159 N N . ILE A 1 272 ? 2.522 1.439 13.310 1.00 97.88 272 ILE A N 1
ATOM 2160 C CA . ILE A 1 272 ? 3.749 1.400 12.520 1.00 97.88 272 ILE A CA 1
ATOM 2161 C C . ILE A 1 272 ? 3.592 0.302 11.469 1.00 97.88 272 ILE A C 1
ATOM 2163 O O . ILE A 1 272 ? 3.354 -0.850 11.825 1.00 97.88 272 ILE A O 1
ATOM 2167 N N . LEU A 1 273 ? 3.737 0.646 10.191 1.00 98.00 273 LEU A N 1
ATOM 2168 C CA . LEU A 1 273 ? 3.690 -0.285 9.062 1.00 98.00 273 LEU A CA 1
ATOM 2169 C C . LEU A 1 273 ? 5.029 -0.308 8.320 1.00 98.00 273 LEU A C 1
ATOM 2171 O O . LEU A 1 273 ? 5.626 0.740 8.074 1.00 98.00 273 LEU A O 1
ATOM 2175 N N . ASP A 1 274 ? 5.460 -1.507 7.941 1.00 95.56 274 ASP A N 1
ATOM 2176 C CA . ASP A 1 274 ? 6.650 -1.761 7.119 1.00 95.56 274 ASP A CA 1
ATOM 2177 C C . ASP A 1 274 ? 6.220 -2.191 5.721 1.00 95.56 274 ASP A C 1
ATOM 2179 O O . ASP A 1 274 ? 6.432 -1.478 4.745 1.00 95.56 274 ASP A O 1
ATOM 2183 N N . THR A 1 275 ? 5.512 -3.319 5.647 1.00 96.69 275 THR A N 1
ATOM 2184 C CA . THR A 1 275 ? 5.058 -3.901 4.388 1.00 96.69 275 THR A CA 1
ATOM 2185 C C . THR A 1 275 ? 3.660 -4.490 4.512 1.00 96.69 275 THR A C 1
ATOM 2187 O O . THR A 1 275 ? 3.229 -4.926 5.585 1.00 96.69 275 THR A O 1
ATOM 2190 N N . ILE A 1 276 ? 2.941 -4.518 3.394 1.00 97.81 276 ILE A N 1
ATOM 2191 C CA . ILE A 1 276 ? 1.713 -5.297 3.223 1.00 97.81 276 ILE A CA 1
ATOM 2192 C C . ILE A 1 276 ? 1.863 -6.077 1.925 1.00 97.81 276 ILE A C 1
ATOM 2194 O O . ILE A 1 276 ? 2.134 -5.485 0.880 1.00 97.81 276 ILE A O 1
ATOM 2198 N N . LYS A 1 277 ? 1.688 -7.395 1.976 1.00 95.62 277 LYS A N 1
ATOM 2199 C CA . LYS A 1 277 ? 1.829 -8.272 0.807 1.00 95.62 277 LYS A CA 1
ATOM 2200 C C . LYS A 1 277 ? 0.756 -9.351 0.779 1.00 95.62 277 LYS A C 1
ATOM 2202 O O . LYS A 1 277 ? 0.247 -9.757 1.819 1.00 95.62 277 LYS A O 1
ATOM 2207 N N . LEU A 1 278 ? 0.426 -9.813 -0.413 1.00 95.19 278 LEU A N 1
ATOM 2208 C CA . LEU A 1 278 ? -0.420 -10.976 -0.660 1.00 95.19 278 LEU A CA 1
ATOM 2209 C C . LEU A 1 278 ? 0.463 -12.210 -0.871 1.00 95.19 278 LEU A C 1
ATOM 2211 O O . LEU A 1 278 ? 1.486 -12.080 -1.539 1.00 95.19 278 LEU A O 1
ATOM 2215 N N . GLN A 1 279 ? 0.085 -13.364 -0.309 1.00 91.62 279 GLN A N 1
ATOM 2216 C CA . GLN A 1 279 ? 0.814 -14.640 -0.416 1.00 91.62 279 GLN A CA 1
ATOM 2217 C C . GLN A 1 279 ? -0.115 -15.860 -0.371 1.00 91.62 279 GLN A C 1
ATOM 2219 O O . GLN A 1 279 ? -1.165 -15.810 0.310 1.00 91.62 279 GLN A O 1
#

Secondary structure (DSSP, 8-state):
-B---SS---EEEEEEEEETTEEEEEEPEEEETTEEE----GGG--SSEEEEEEEEEETTEEEEETTTEES-TTSTT------EEEE-PPP-S-EEEEETT-TT-EEE----TTT--EEEEEEE-TTTS-EEEEEEES---SSS---EEEEE-HHHHHHTTTTTTT--EEEEEEE-TTSSEEEEEEEEEETTS-EEEEEEEEESS-EEEEEEGGG-EEEPEE-SSPPSSTTS-SEE-----PPP-GGGEEEEEEESSTT--HHHHTS-EEEEEEEEEE-